Protein AF-A0A350LYF2-F1 (afdb_monomer_lite)

pLDDT: mean 75.59, std 18.59, range [35.53, 97.44]

Structure (mmCIF, N/CA/C/O backbone):
data_AF-A0A350LYF2-F1
#
_entry.id   AF-A0A350LYF2-F1
#
loop_
_atom_site.group_PDB
_atom_site.id
_atom_site.type_symbol
_atom_site.label_atom_id
_atom_site.label_alt_id
_atom_site.label_comp_id
_atom_site.label_asym_id
_atom_site.label_entity_id
_atom_site.label_seq_id
_atom_site.pdbx_PDB_ins_code
_atom_site.Cartn_x
_atom_site.Cartn_y
_atom_site.Cartn_z
_atom_site.occupancy
_atom_site.B_iso_or_equiv
_atom_site.auth_seq_id
_atom_site.auth_comp_id
_atom_site.auth_asym_id
_atom_site.auth_atom_id
_atom_site.pdbx_PDB_model_num
ATOM 1 N N . MET A 1 1 ? 4.097 -18.469 8.243 1.00 61.47 1 MET A N 1
ATOM 2 C CA . MET A 1 1 ? 3.036 -17.447 8.371 1.00 61.47 1 MET A CA 1
ATOM 3 C C . MET A 1 1 ? 2.354 -17.315 7.027 1.00 61.47 1 MET A C 1
ATOM 5 O O . MET A 1 1 ? 3.058 -17.264 6.024 1.00 61.47 1 MET A O 1
ATOM 9 N N . GLU A 1 2 ? 1.024 -17.304 6.995 1.00 77.75 2 GLU A N 1
ATOM 10 C CA . GLU A 1 2 ? 0.280 -17.067 5.756 1.00 77.75 2 GLU A CA 1
ATOM 11 C C . GLU A 1 2 ? 0.561 -15.650 5.243 1.00 77.75 2 GLU A C 1
ATOM 13 O O . GLU A 1 2 ? 0.406 -14.664 5.968 1.00 77.75 2 GLU A O 1
ATOM 18 N N . ARG A 1 3 ? 1.016 -15.536 3.991 1.00 86.75 3 ARG A N 1
ATOM 19 C CA . ARG A 1 3 ? 1.230 -14.240 3.342 1.00 86.75 3 ARG A CA 1
ATOM 20 C C . ARG A 1 3 ? -0.108 -13.786 2.772 1.00 86.75 3 ARG A C 1
ATOM 22 O O . ARG A 1 3 ? -0.492 -14.240 1.704 1.00 86.75 3 ARG A O 1
ATOM 29 N N . ILE A 1 4 ? -0.821 -12.912 3.477 1.00 90.50 4 ILE A N 1
ATOM 30 C CA . ILE A 1 4 ? -2.137 -12.410 3.054 1.00 90.50 4 ILE A CA 1
ATOM 31 C C . ILE A 1 4 ? -2.101 -10.887 2.928 1.00 90.50 4 ILE A C 1
ATOM 33 O O . ILE A 1 4 ? -1.534 -10.188 3.769 1.00 90.50 4 ILE A O 1
ATOM 37 N N . CYS A 1 5 ? -2.707 -10.356 1.866 1.00 89.50 5 CYS A N 1
ATOM 38 C CA . CYS A 1 5 ? -2.886 -8.920 1.708 1.00 89.50 5 CYS A CA 1
ATOM 39 C C . CYS A 1 5 ? -3.872 -8.390 2.749 1.00 89.50 5 CYS A C 1
ATOM 41 O O . CYS A 1 5 ? -5.035 -8.784 2.768 1.00 89.50 5 CYS A O 1
ATOM 43 N N . HIS A 1 6 ? -3.444 -7.414 3.541 1.00 88.81 6 HIS A N 1
ATOM 44 C CA . HIS A 1 6 ? -4.274 -6.811 4.581 1.00 88.81 6 HIS A CA 1
ATOM 45 C C . HIS A 1 6 ? -5.499 -6.050 4.058 1.00 88.81 6 HIS A C 1
ATOM 47 O O . HIS A 1 6 ? -6.476 -5.917 4.783 1.00 88.81 6 HIS A O 1
ATOM 53 N N . ILE A 1 7 ? -5.457 -5.553 2.817 1.00 84.50 7 ILE A N 1
ATOM 54 C CA . ILE A 1 7 ? -6.568 -4.780 2.239 1.00 84.50 7 ILE A CA 1
ATOM 55 C C . ILE A 1 7 ? -7.593 -5.688 1.559 1.00 84.50 7 ILE A C 1
ATOM 57 O O . ILE A 1 7 ? -8.786 -5.519 1.770 1.00 84.50 7 ILE A O 1
ATOM 61 N N . CYS A 1 8 ? -7.152 -6.635 0.726 1.00 91.06 8 CYS A N 1
ATOM 62 C CA . CYS A 1 8 ? -8.061 -7.432 -0.106 1.00 91.06 8 CYS A CA 1
ATOM 63 C C . CYS A 1 8 ? -8.136 -8.917 0.266 1.00 91.06 8 CYS A C 1
ATOM 65 O O . CYS A 1 8 ? -8.790 -9.674 -0.442 1.00 91.06 8 CYS A O 1
ATOM 67 N N . GLY A 1 9 ? -7.431 -9.363 1.311 1.00 89.81 9 GLY A N 1
ATOM 68 C CA . GLY A 1 9 ? -7.435 -10.763 1.750 1.00 89.81 9 GLY A CA 1
ATOM 69 C C . GLY A 1 9 ? -6.769 -11.746 0.780 1.00 89.81 9 GLY A C 1
ATOM 70 O O . GLY A 1 9 ? -6.815 -12.952 0.994 1.00 89.81 9 GLY A O 1
ATOM 71 N N . ARG A 1 10 ? -6.141 -11.260 -0.297 1.00 87.88 10 ARG A N 1
ATOM 72 C CA . ARG A 1 10 ? -5.510 -12.111 -1.312 1.00 87.88 10 ARG A CA 1
ATOM 73 C C . ARG A 1 10 ? -4.334 -12.899 -0.735 1.00 87.88 10 ARG A C 1
ATOM 75 O O . ARG A 1 10 ? -3.506 -12.324 -0.031 1.00 87.88 10 ARG A O 1
ATOM 82 N N . ASN A 1 11 ? -4.228 -14.172 -1.110 1.00 90.12 11 ASN A N 1
ATOM 83 C CA . ASN A 1 11 ? -3.063 -15.005 -0.833 1.00 90.12 11 ASN A CA 1
ATOM 84 C C . ASN A 1 11 ? -1.859 -14.538 -1.672 1.00 90.12 11 ASN A C 1
ATOM 86 O O . ASN A 1 11 ? -1.946 -14.421 -2.892 1.00 90.12 11 ASN A O 1
ATOM 90 N N . LEU A 1 12 ? -0.746 -14.252 -1.003 1.00 88.69 12 LEU A N 1
ATOM 91 C CA . LEU A 1 12 ? 0.480 -13.698 -1.571 1.00 88.69 12 LEU A CA 1
ATOM 92 C C . LEU A 1 12 ? 1.645 -14.688 -1.543 1.00 88.69 12 LEU A C 1
ATOM 94 O O . LEU A 1 12 ? 2.790 -14.257 -1.656 1.00 88.69 12 LEU A O 1
ATOM 98 N N . GLN A 1 13 ? 1.398 -15.990 -1.375 1.00 88.12 13 GLN A N 1
ATOM 99 C CA . GLN A 1 13 ? 2.458 -16.991 -1.228 1.00 88.12 13 GLN A CA 1
ATOM 100 C C . GLN A 1 13 ? 3.470 -16.945 -2.382 1.00 88.12 13 GLN A C 1
ATOM 102 O O . GLN A 1 13 ? 4.677 -16.937 -2.121 1.00 88.12 13 GLN A O 1
ATOM 107 N N . ASP A 1 14 ? 2.979 -16.773 -3.611 1.00 84.69 14 ASP A N 1
ATOM 108 C CA . ASP A 1 14 ? 3.778 -16.665 -4.840 1.00 84.69 14 ASP A CA 1
ATOM 109 C C . ASP A 1 14 ? 3.607 -15.313 -5.548 1.00 84.69 14 ASP A C 1
ATOM 111 O O . ASP A 1 14 ? 3.982 -15.157 -6.709 1.00 84.69 14 ASP A O 1
ATOM 115 N N . GLU A 1 15 ? 3.053 -14.314 -4.852 1.00 84.19 15 GLU A N 1
ATOM 116 C CA . GLU A 1 15 ? 2.925 -12.943 -5.350 1.00 84.19 15 GLU A CA 1
ATOM 117 C C . GLU A 1 15 ? 3.975 -12.012 -4.728 1.00 84.19 15 GLU A C 1
ATOM 119 O O . GLU A 1 15 ? 4.454 -12.238 -3.602 1.00 84.19 15 GLU A O 1
ATOM 124 N N . PRO A 1 16 ? 4.313 -10.912 -5.423 1.00 84.06 16 PRO A N 1
ATOM 125 C CA . PRO A 1 16 ? 5.002 -9.812 -4.785 1.00 84.06 16 PRO A CA 1
ATOM 126 C C . PRO A 1 16 ? 4.137 -9.184 -3.698 1.00 84.06 16 PRO A C 1
ATOM 128 O O . PRO A 1 16 ? 2.985 -8.796 -3.917 1.00 84.06 16 PRO A O 1
ATOM 131 N N . CYS A 1 17 ? 4.734 -9.044 -2.518 1.00 82.19 17 CYS A N 1
ATOM 132 C CA . CYS A 1 17 ? 4.149 -8.313 -1.408 1.00 82.19 17 CYS A CA 1
ATOM 133 C C . CYS A 1 17 ? 5.005 -7.097 -1.078 1.00 82.19 17 CYS A C 1
ATOM 135 O O . CYS A 1 17 ? 6.227 -7.145 -1.154 1.00 82.19 17 CYS A O 1
ATOM 137 N N . ILE A 1 18 ? 4.361 -6.027 -0.646 1.00 77.38 18 ILE A N 1
ATOM 138 C CA . ILE A 1 18 ? 5.019 -4.817 -0.172 1.00 77.38 18 ILE A CA 1
ATOM 139 C C . ILE A 1 18 ? 4.640 -4.665 1.296 1.00 77.38 18 ILE A C 1
ATOM 141 O O . ILE A 1 18 ? 3.451 -4.675 1.630 1.00 77.38 18 ILE A O 1
ATOM 145 N N . ARG A 1 19 ? 5.623 -4.547 2.195 1.00 67.19 19 ARG A N 1
ATOM 146 C CA . ARG A 1 19 ? 5.327 -4.323 3.616 1.00 67.19 19 ARG A CA 1
ATOM 147 C C . ARG A 1 19 ? 4.805 -2.899 3.803 1.00 67.19 19 ARG A C 1
ATOM 149 O O . ARG A 1 19 ? 5.500 -1.917 3.561 1.00 67.19 19 ARG A O 1
ATOM 156 N N . GLY A 1 20 ? 3.546 -2.792 4.215 1.00 61.22 20 GLY A N 1
ATOM 157 C CA . GLY A 1 20 ? 2.958 -1.543 4.676 1.00 61.22 20 GLY A CA 1
ATOM 158 C C . GLY A 1 20 ? 3.293 -1.264 6.148 1.00 61.22 20 GLY A C 1
ATOM 159 O O . GLY A 1 20 ? 3.896 -2.099 6.817 1.00 61.22 20 GLY A O 1
ATOM 160 N N . PRO A 1 21 ? 2.850 -0.115 6.691 1.00 55.22 21 PRO A N 1
ATOM 161 C CA . PRO A 1 21 ? 3.106 0.262 8.086 1.00 55.22 21 PRO A CA 1
ATOM 162 C C . PRO A 1 21 ? 2.498 -0.698 9.118 1.00 55.22 21 PRO A C 1
ATOM 164 O O . PRO A 1 21 ? 2.995 -0.789 10.232 1.00 55.22 21 PRO A O 1
ATOM 167 N N . LYS A 1 22 ? 1.404 -1.383 8.756 1.00 60.47 22 LYS A N 1
ATOM 168 C CA . LYS A 1 22 ? 0.669 -2.291 9.649 1.00 60.47 22 LYS A CA 1
ATOM 169 C C . LYS A 1 22 ? 0.829 -3.768 9.281 1.00 60.47 22 LYS A C 1
ATOM 171 O O . LYS A 1 22 ? 0.825 -4.601 10.176 1.00 60.47 22 LYS A O 1
ATOM 176 N N . ASN A 1 23 ? 0.923 -4.103 7.988 1.00 79.06 23 ASN A N 1
ATOM 177 C CA . ASN A 1 23 ? 0.970 -5.489 7.504 1.00 79.06 23 ASN A CA 1
ATOM 178 C C . ASN A 1 23 ? 1.351 -5.560 5.999 1.00 79.06 23 ASN A C 1
ATOM 180 O O . ASN A 1 23 ? 1.589 -4.525 5.369 1.00 79.06 23 ASN A O 1
ATOM 184 N N . LEU A 1 24 ? 1.405 -6.762 5.415 1.00 83.81 24 LEU A N 1
ATOM 185 C CA . LEU A 1 24 ? 1.674 -7.012 3.994 1.00 83.81 24 LEU A CA 1
ATOM 186 C C . LEU A 1 24 ? 0.538 -6.522 3.086 1.00 83.81 24 LEU A C 1
ATOM 188 O O . LEU A 1 24 ? -0.647 -6.690 3.376 1.00 83.81 24 LEU A O 1
ATOM 192 N N . LEU A 1 25 ? 0.911 -5.953 1.942 1.00 83.62 25 LEU A N 1
ATOM 193 C CA . LEU A 1 25 ? 0.004 -5.515 0.886 1.00 83.62 25 LEU A CA 1
ATOM 194 C C . LEU A 1 25 ? 0.390 -6.175 -0.436 1.00 83.62 25 LEU A C 1
ATOM 196 O O . LEU A 1 25 ? 1.574 -6.297 -0.746 1.00 83.62 25 LEU A O 1
ATOM 200 N N . CYS A 1 26 ? -0.595 -6.558 -1.246 1.00 88.50 26 CYS A N 1
ATOM 201 C CA . CYS A 1 26 ? -0.331 -6.917 -2.636 1.00 88.50 26 CYS A CA 1
ATOM 202 C C . CYS A 1 26 ? 0.031 -5.667 -3.447 1.00 88.50 26 CYS A C 1
ATOM 204 O O . CYS A 1 26 ? -0.364 -4.546 -3.103 1.00 88.50 26 CYS A O 1
ATOM 206 N N . PHE A 1 27 ? 0.753 -5.864 -4.549 1.00 86.06 27 PHE A N 1
ATOM 207 C CA . PHE A 1 27 ? 1.187 -4.767 -5.411 1.00 86.06 27 PHE A CA 1
ATOM 208 C C . PHE A 1 27 ? 0.031 -3.861 -5.895 1.00 86.06 27 PHE A C 1
ATOM 210 O O . PHE A 1 27 ? 0.162 -2.646 -5.757 1.00 86.06 27 PHE A O 1
ATOM 217 N N . PRO A 1 28 ? -1.131 -4.376 -6.360 1.00 86.81 28 PRO A N 1
ATOM 218 C CA . PRO A 1 28 ? -2.252 -3.515 -6.755 1.00 86.81 28 PRO A CA 1
ATOM 219 C C . PRO A 1 28 ? -2.840 -2.680 -5.611 1.00 86.81 28 PRO A C 1
ATOM 221 O O . PRO A 1 28 ? -3.081 -1.488 -5.786 1.00 86.81 28 PRO A O 1
ATOM 224 N N . CYS A 1 29 ? -3.041 -3.271 -4.426 1.00 84.75 29 CYS A N 1
ATOM 225 C CA . CYS A 1 29 ? -3.553 -2.537 -3.263 1.00 84.75 29 CYS A CA 1
ATOM 226 C C . CYS A 1 29 ? -2.587 -1.439 -2.833 1.00 84.75 29 CYS A C 1
ATOM 228 O O . CYS A 1 29 ? -3.015 -0.335 -2.499 1.00 84.75 29 CYS A O 1
ATOM 230 N N . ARG A 1 30 ? -1.282 -1.724 -2.873 1.00 81.88 30 ARG A N 1
ATOM 231 C CA . ARG A 1 30 ? -0.270 -0.712 -2.598 1.00 81.88 30 ARG A CA 1
ATOM 232 C C . ARG A 1 30 ? -0.284 0.402 -3.643 1.00 81.88 30 ARG A C 1
ATOM 234 O O . ARG A 1 30 ? -0.295 1.567 -3.266 1.00 81.88 30 ARG A O 1
ATOM 241 N N . TYR A 1 31 ? -0.321 0.046 -4.925 1.00 77.81 31 TYR A N 1
ATOM 242 C CA . TYR A 1 31 ? -0.360 1.007 -6.024 1.00 77.81 31 TYR A CA 1
ATOM 243 C C . TYR A 1 31 ? -1.572 1.938 -5.928 1.00 77.81 31 TYR A C 1
ATOM 245 O O . TYR A 1 31 ? -1.423 3.145 -6.080 1.00 77.81 31 TYR A O 1
ATOM 253 N N . ASN A 1 32 ? -2.759 1.406 -5.630 1.00 76.00 32 ASN A N 1
ATOM 254 C CA . ASN A 1 32 ? -3.965 2.220 -5.474 1.00 76.00 32 ASN A CA 1
ATOM 255 C C . ASN A 1 32 ? -3.880 3.144 -4.255 1.00 76.00 32 ASN A C 1
ATOM 257 O O . ASN A 1 32 ? -4.194 4.322 -4.378 1.00 76.00 32 ASN A O 1
ATOM 261 N N . LEU A 1 33 ? -3.372 2.649 -3.122 1.00 72.75 33 LEU A N 1
ATOM 262 C CA . LEU A 1 33 ? -3.139 3.468 -1.931 1.00 72.75 33 LEU A CA 1
ATOM 263 C C . LEU A 1 33 ? -2.166 4.623 -2.218 1.00 72.75 33 LEU A C 1
ATOM 265 O O . LEU A 1 33 ? -2.408 5.758 -1.811 1.00 72.75 33 LEU A O 1
ATOM 269 N N . ASP A 1 34 ? -1.078 4.349 -2.939 1.00 68.94 34 ASP A N 1
ATOM 270 C CA . ASP A 1 34 ? -0.119 5.377 -3.345 1.00 68.94 34 ASP A CA 1
ATOM 271 C C . ASP A 1 34 ? -0.720 6.335 -4.379 1.00 68.94 34 ASP A C 1
ATOM 273 O O . ASP A 1 34 ? -0.463 7.531 -4.311 1.00 68.94 34 ASP A O 1
ATOM 277 N N . LYS A 1 35 ? -1.564 5.850 -5.298 1.00 64.06 35 LYS A N 1
ATOM 278 C CA . LYS A 1 35 ? -2.256 6.674 -6.298 1.00 64.06 35 LYS A CA 1
ATOM 279 C C . LYS A 1 35 ? -3.266 7.628 -5.654 1.00 64.06 35 LYS A C 1
ATOM 281 O O . LYS A 1 35 ? -3.282 8.809 -5.993 1.00 64.06 35 LYS A O 1
ATOM 286 N N . GLU A 1 36 ? -4.068 7.151 -4.710 1.00 59.41 36 GLU A N 1
ATOM 287 C CA . GLU A 1 36 ? -5.003 7.982 -3.939 1.00 59.41 36 GLU A CA 1
ATOM 288 C C . GLU A 1 36 ? -4.259 9.044 -3.124 1.00 59.41 36 GLU A C 1
ATOM 290 O O . GLU A 1 36 ? -4.668 10.202 -3.088 1.00 59.41 36 GLU A O 1
ATOM 295 N N . ARG A 1 37 ? -3.104 8.686 -2.551 1.00 51.66 37 ARG A N 1
ATOM 296 C CA . ARG A 1 37 ? -2.219 9.636 -1.858 1.00 51.66 37 ARG A CA 1
ATOM 297 C C . ARG A 1 37 ? -1.487 10.579 -2.812 1.00 51.66 37 ARG A C 1
ATOM 299 O O . ARG A 1 37 ? -1.228 11.718 -2.448 1.00 51.66 37 ARG A O 1
ATOM 306 N N . SER A 1 38 ? -1.181 10.152 -4.036 1.00 44.78 38 SER A N 1
ATOM 307 C CA . SER A 1 38 ? -0.519 10.985 -5.049 1.00 44.78 38 SER A CA 1
ATOM 308 C C . SER A 1 38 ? -1.414 12.112 -5.570 1.00 44.78 38 SER A C 1
ATOM 310 O O . SER A 1 38 ? -0.920 13.152 -5.985 1.00 44.78 38 SER A O 1
ATOM 312 N N . TYR A 1 39 ? -2.738 11.980 -5.464 1.00 37.56 39 TYR A N 1
ATOM 313 C CA . TYR A 1 39 ? -3.649 13.106 -5.701 1.00 37.56 39 TYR A CA 1
ATOM 314 C C . TYR A 1 39 ? -3.581 14.191 -4.607 1.00 37.56 39 TYR A C 1
ATOM 316 O O . TYR A 1 39 ? -4.227 15.225 -4.738 1.00 37.56 39 TYR A O 1
ATOM 324 N N . GLN A 1 40 ? -2.768 13.993 -3.561 1.00 40.53 40 GLN A N 1
ATOM 325 C CA . GLN A 1 40 ? -2.421 14.996 -2.551 1.00 40.53 40 GLN A CA 1
ATOM 326 C C . GLN A 1 40 ? -0.997 15.552 -2.733 1.00 40.53 40 GLN A C 1
ATOM 328 O O . GLN A 1 40 ? -0.407 16.035 -1.766 1.00 40.53 40 GLN A O 1
ATOM 333 N N . PHE A 1 41 ? -0.414 15.495 -3.940 1.00 44.31 41 PHE A N 1
ATOM 334 C CA . PHE A 1 41 ? 0.837 16.206 -4.242 1.00 44.31 41 PHE A CA 1
ATOM 335 C C . PHE A 1 41 ? 0.588 17.716 -4.325 1.00 44.31 41 PHE A C 1
ATOM 337 O O . PHE A 1 41 ? 0.554 18.324 -5.389 1.00 44.31 41 PHE A O 1
ATOM 344 N N . MET A 1 42 ? 0.397 18.304 -3.155 1.00 52.28 42 MET A N 1
ATOM 345 C CA . MET A 1 42 ? 0.531 19.723 -2.901 1.00 52.28 42 MET A CA 1
ATOM 346 C C . MET A 1 42 ? 2.026 20.021 -2.757 1.00 52.28 42 MET A C 1
ATOM 348 O O . MET A 1 42 ? 2.746 19.255 -2.108 1.00 52.28 42 MET A 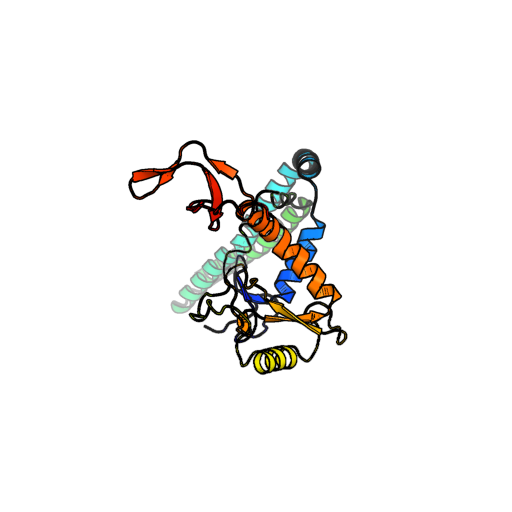O 1
ATOM 352 N N . ASP A 1 43 ? 2.535 21.070 -3.403 1.00 59.38 43 ASP A N 1
ATOM 353 C CA . ASP A 1 43 ? 3.936 21.444 -3.215 1.00 59.38 43 ASP A CA 1
ATOM 354 C C . ASP A 1 43 ? 4.189 21.922 -1.768 1.00 59.38 43 ASP A C 1
ATOM 356 O O . ASP A 1 43 ? 3.257 22.207 -1.015 1.00 59.38 43 ASP A O 1
ATOM 360 N N . CYS A 1 44 ? 5.457 21.958 -1.338 1.00 62.19 44 CYS A N 1
ATOM 361 C CA . CYS A 1 44 ? 5.788 22.298 0.050 1.00 62.19 44 CYS A CA 1
ATOM 362 C C . CYS A 1 44 ? 5.336 23.711 0.452 1.00 62.19 44 CYS A C 1
ATOM 364 O O . CYS A 1 44 ? 5.048 23.926 1.626 1.00 62.19 44 CYS A O 1
ATOM 366 N N . GLN A 1 45 ? 5.293 24.654 -0.492 1.00 71.62 45 GLN A N 1
ATOM 367 C CA . GLN A 1 45 ? 4.884 26.030 -0.230 1.00 71.62 45 GLN A CA 1
ATOM 368 C C . GLN A 1 45 ? 3.361 26.101 -0.062 1.00 71.62 45 GLN A C 1
ATOM 370 O O . GLN A 1 45 ? 2.891 26.587 0.964 1.00 71.62 45 GLN A O 1
ATOM 375 N N . ASP A 1 46 ? 2.606 25.508 -0.990 1.00 71.06 46 ASP A N 1
ATOM 376 C CA . ASP A 1 46 ? 1.142 25.406 -0.912 1.00 71.06 46 ASP A CA 1
ATOM 377 C C . ASP A 1 46 ? 0.704 24.638 0.353 1.00 71.06 46 ASP A C 1
ATOM 379 O O . ASP A 1 46 ? -0.241 25.032 1.034 1.00 71.06 46 ASP A O 1
ATOM 383 N N . TYR A 1 47 ? 1.445 23.598 0.765 1.00 74.12 47 TYR A N 1
ATOM 384 C CA . TYR A 1 47 ? 1.176 22.906 2.030 1.00 74.12 47 TYR A CA 1
ATOM 385 C C . TYR A 1 47 ? 1.344 23.818 3.246 1.00 74.12 47 TYR A C 1
ATOM 387 O O . TYR A 1 47 ? 0.461 23.835 4.100 1.00 74.12 47 TYR A O 1
ATOM 395 N N . GLU A 1 48 ? 2.454 24.552 3.360 1.00 79.81 48 GLU A N 1
ATOM 396 C CA . GLU A 1 48 ? 2.683 25.422 4.521 1.00 79.81 48 GLU A CA 1
ATOM 397 C C . GLU A 1 48 ? 1.667 26.568 4.579 1.00 79.81 48 GLU A C 1
ATOM 399 O O . GLU A 1 48 ? 1.185 26.909 5.663 1.00 79.81 48 GLU A O 1
ATOM 404 N N . ASP A 1 49 ? 1.279 27.122 3.431 1.00 83.69 49 ASP A N 1
ATOM 405 C CA . ASP A 1 49 ? 0.297 28.204 3.364 1.00 83.69 49 ASP A CA 1
ATOM 406 C C . ASP A 1 49 ? -1.105 27.710 3.748 1.00 83.69 49 ASP A C 1
ATOM 408 O O . ASP A 1 49 ? -1.741 28.273 4.649 1.00 83.69 49 ASP A O 1
ATOM 412 N N . ARG A 1 50 ? -1.552 26.577 3.194 1.00 80.19 50 ARG A N 1
ATOM 413 C CA . ARG A 1 50 ? -2.835 25.971 3.586 1.00 80.19 50 ARG A CA 1
ATOM 414 C C . ARG A 1 50 ? -2.828 25.419 5.003 1.00 80.19 50 ARG A C 1
ATOM 416 O O . ARG A 1 50 ? -3.861 25.442 5.668 1.00 80.19 50 ARG A O 1
ATOM 423 N N . LYS A 1 51 ? -1.690 24.934 5.504 1.00 85.44 51 LYS A N 1
ATOM 424 C CA . LYS A 1 51 ? -1.540 24.498 6.900 1.00 85.44 51 LYS A CA 1
ATOM 425 C C . LYS A 1 51 ? -1.716 25.671 7.847 1.00 85.44 51 LYS A C 1
ATOM 427 O O . LYS A 1 51 ? -2.453 25.529 8.817 1.00 85.44 51 LYS A O 1
ATOM 432 N N . LYS A 1 52 ? -1.110 26.830 7.570 1.00 89.62 52 LYS A N 1
ATOM 433 C CA . LYS A 1 52 ? -1.329 28.050 8.368 1.00 89.62 52 LYS A CA 1
ATOM 434 C C . LYS A 1 52 ? -2.798 28.457 8.368 1.00 89.62 52 LYS A C 1
ATOM 436 O O . LYS A 1 52 ? -3.343 28.777 9.424 1.00 89.62 52 LYS A O 1
ATOM 441 N N . GLU A 1 53 ? -3.449 28.417 7.208 1.00 90.19 53 GLU A N 1
ATOM 442 C CA . GLU A 1 53 ? -4.873 28.735 7.096 1.00 90.19 53 GLU A CA 1
ATOM 443 C C . GLU A 1 53 ? -5.744 27.742 7.880 1.00 90.19 53 GLU A C 1
ATOM 445 O O . GLU A 1 53 ? -6.604 28.145 8.668 1.00 90.19 53 GLU A O 1
ATOM 450 N N . TRP A 1 54 ? -5.475 26.443 7.735 1.00 90.31 54 TRP A N 1
ATOM 451 C CA . TRP A 1 54 ? -6.155 25.390 8.482 1.00 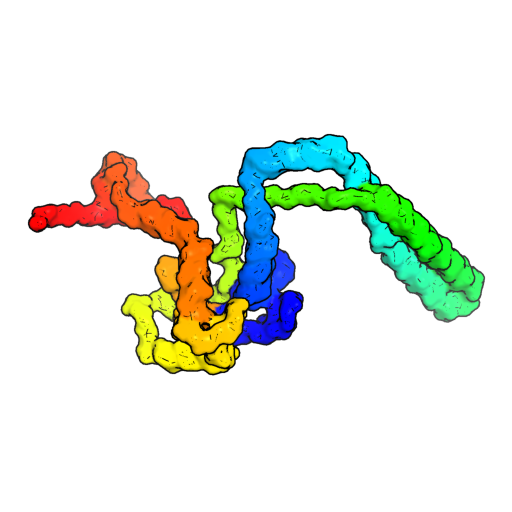90.31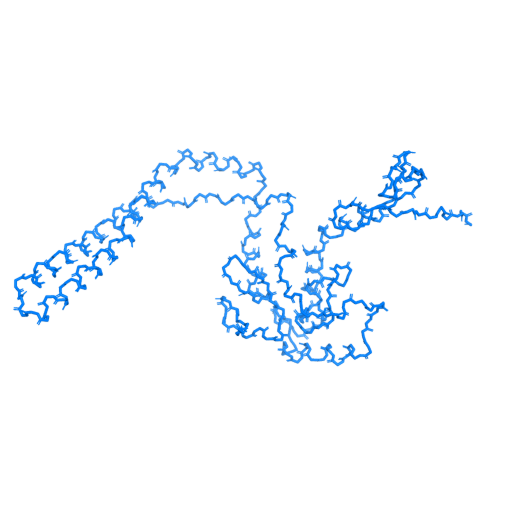 54 TRP A CA 1
ATOM 452 C C . TRP A 1 54 ? -5.935 25.549 9.988 1.00 90.31 54 TRP A C 1
ATOM 454 O O . TRP A 1 54 ? -6.890 25.471 10.760 1.00 90.31 54 TRP A O 1
ATOM 464 N N . GLU A 1 55 ? -4.706 25.836 10.426 1.00 91.75 55 GLU A N 1
ATOM 465 C CA . GLU A 1 55 ? -4.388 26.053 11.837 1.00 91.75 55 GLU A CA 1
ATOM 466 C C . GLU A 1 55 ? -5.142 27.256 12.406 1.00 91.75 55 GLU A C 1
ATOM 468 O O . GLU A 1 55 ? -5.697 27.175 13.503 1.00 91.75 55 GLU A O 1
ATOM 473 N N . LYS A 1 56 ? -5.228 28.351 11.648 1.00 92.69 56 LYS A N 1
ATOM 474 C CA . LYS A 1 56 ? -5.997 29.537 12.038 1.00 92.69 56 LYS A CA 1
ATOM 475 C C . LYS A 1 56 ? -7.490 29.231 12.172 1.00 92.69 56 LYS A C 1
ATOM 477 O O . LYS A 1 56 ? -8.144 29.761 13.065 1.00 92.69 56 LYS A O 1
ATOM 482 N N . ARG A 1 57 ? -8.037 28.397 11.284 1.00 90.94 57 ARG A N 1
ATOM 483 C CA . ARG A 1 57 ? -9.486 28.182 11.163 1.00 90.94 57 ARG A CA 1
ATOM 484 C C . ARG A 1 57 ? -10.021 27.022 12.003 1.00 90.94 57 ARG A C 1
ATOM 486 O O . ARG A 1 57 ? -11.144 27.100 12.496 1.00 90.94 57 ARG A O 1
ATOM 493 N N . TYR A 1 58 ? -9.249 25.950 12.160 1.00 90.81 58 TYR A N 1
ATOM 494 C CA . TYR A 1 58 ? -9.759 24.665 12.645 1.00 90.81 58 TYR A CA 1
ATOM 495 C C . TYR A 1 58 ? -8.984 24.061 13.819 1.00 90.81 58 TYR A C 1
ATOM 497 O O . TYR A 1 58 ? -9.526 23.163 14.457 1.00 90.81 58 TYR A O 1
ATOM 505 N N . LYS A 1 59 ? -7.782 24.544 14.170 1.00 91.00 59 LYS A N 1
ATOM 506 C CA . LYS A 1 59 ? -6.911 23.922 15.194 1.00 91.00 59 LYS A CA 1
ATOM 507 C C . LYS A 1 59 ? -7.595 23.698 16.540 1.00 91.00 59 LYS A C 1
ATOM 509 O O . LYS A 1 59 ? -7.556 22.593 17.074 1.00 91.00 59 LYS A O 1
ATOM 514 N N . GLU A 1 60 ? -8.237 24.725 17.088 1.00 94.00 60 GLU A N 1
ATOM 515 C CA . GLU A 1 60 ? -8.890 24.628 18.401 1.00 94.00 60 GLU A CA 1
ATOM 516 C C . GLU A 1 60 ? -10.160 23.770 18.359 1.00 94.00 60 GLU A C 1
ATOM 518 O O . GLU A 1 60 ? -10.438 23.004 19.282 1.00 94.00 60 GLU A O 1
ATOM 523 N N . THR A 1 61 ? -10.909 23.843 17.260 1.00 90.44 61 THR A N 1
ATOM 524 C CA . THR A 1 61 ? -12.105 23.023 17.028 1.00 90.44 61 THR A CA 1
ATOM 525 C C . THR A 1 61 ? -11.738 21.545 16.880 1.00 90.44 61 THR A C 1
ATOM 527 O O . THR A 1 61 ? -12.343 20.695 17.529 1.00 90.44 61 THR A O 1
ATOM 530 N N . TRP A 1 62 ? -10.667 21.250 16.140 1.00 90.12 62 TRP A N 1
ATOM 531 C CA . TRP A 1 62 ? -10.117 19.909 15.961 1.00 90.12 62 TRP A CA 1
ATOM 532 C C . TRP A 1 62 ? -9.608 19.315 17.278 1.00 90.12 62 TRP A C 1
ATOM 534 O O . TRP A 1 62 ? -9.918 18.171 17.598 1.00 90.12 62 TRP A O 1
ATOM 544 N N . LYS A 1 63 ? -8.894 20.097 18.103 1.00 91.44 63 LYS A N 1
ATOM 545 C CA . LYS A 1 63 ? -8.479 19.660 19.450 1.00 91.44 63 LYS A CA 1
ATOM 546 C C . LYS A 1 63 ? -9.678 19.270 20.316 1.00 91.44 63 LYS A C 1
ATOM 548 O O . LYS A 1 63 ? -9.647 18.227 20.965 1.00 91.44 63 LYS A O 1
ATOM 553 N N . LYS A 1 64 ? -10.739 20.086 20.314 1.00 93.06 64 LYS A N 1
ATOM 554 C CA . LYS A 1 64 ? -11.981 19.806 21.057 1.00 93.06 64 LYS A CA 1
ATOM 555 C C . LYS A 1 64 ? -12.678 18.549 20.542 1.00 93.06 64 LYS A C 1
ATOM 557 O O . LYS A 1 64 ? -13.119 17.739 21.355 1.00 93.06 64 LYS A O 1
ATOM 562 N N . TYR A 1 65 ? -12.733 18.373 19.222 1.00 90.94 65 TYR A N 1
ATOM 563 C CA . TYR A 1 65 ? -13.241 17.161 18.583 1.00 90.94 65 TYR A CA 1
ATOM 564 C C . TYR A 1 65 ? -12.458 15.928 19.045 1.00 90.94 65 TYR A C 1
ATOM 566 O O . TYR A 1 65 ? -13.042 15.051 19.673 1.00 90.94 65 TYR A O 1
ATOM 574 N N . CYS A 1 66 ? -11.134 15.903 18.853 1.00 85.75 66 CYS A N 1
ATOM 575 C CA . CYS A 1 66 ? -10.268 14.790 19.254 1.00 85.75 66 CYS A CA 1
ATOM 576 C C . CYS A 1 66 ? -10.365 14.457 20.746 1.00 85.75 66 CYS A C 1
ATOM 578 O O . CYS A 1 66 ? -10.403 13.285 21.109 1.00 85.75 66 CYS A O 1
ATOM 580 N N . PHE A 1 67 ? -10.425 15.467 21.616 1.00 94.06 67 PHE A N 1
ATOM 581 C CA . PHE A 1 67 ? -10.563 15.260 23.056 1.00 94.06 67 PHE A CA 1
ATOM 582 C C . PHE A 1 67 ? -11.875 14.546 23.409 1.00 94.06 67 PHE A C 1
ATOM 584 O O . PHE A 1 67 ? -11.860 13.531 24.104 1.00 94.06 67 PHE A O 1
ATOM 591 N N . LEU A 1 68 ? -13.007 15.042 22.900 1.00 92.31 68 LEU A N 1
ATOM 592 C CA . LEU A 1 68 ? -14.318 14.437 23.152 1.00 92.31 68 LEU A CA 1
ATOM 593 C C . LEU A 1 68 ? -14.441 13.053 22.503 1.00 92.31 68 LEU A C 1
ATOM 595 O O . LEU A 1 68 ? -15.002 12.149 23.118 1.00 92.31 68 LEU A O 1
ATOM 599 N N . GLN A 1 69 ? -13.883 12.881 21.304 1.00 90.25 69 GLN A N 1
ATOM 600 C CA . GLN A 1 69 ? -13.811 11.600 20.602 1.00 90.25 69 GLN A CA 1
ATOM 601 C C . GLN A 1 69 ? -13.061 10.560 21.438 1.00 90.25 69 GLN A C 1
ATOM 603 O O . GLN A 1 69 ? -13.590 9.486 21.699 1.00 90.25 69 GLN A O 1
ATOM 608 N N . ASN A 1 70 ? -11.872 10.912 21.934 1.00 90.94 70 ASN A N 1
ATOM 609 C CA . ASN A 1 70 ? -11.051 10.029 22.756 1.00 90.94 70 ASN A CA 1
ATOM 610 C C . ASN A 1 70 ? -11.757 9.641 24.064 1.00 90.94 70 ASN A C 1
ATOM 612 O O . ASN A 1 70 ? -11.683 8.492 24.490 1.00 90.94 70 ASN A O 1
ATOM 616 N N . ILE A 1 71 ? -12.480 10.569 24.701 1.00 91.88 71 ILE A N 1
ATOM 617 C CA . ILE A 1 71 ? -13.312 10.228 25.864 1.00 91.88 71 ILE A CA 1
ATOM 618 C C . ILE A 1 71 ? -14.390 9.218 25.455 1.00 91.88 71 ILE A C 1
ATOM 620 O O . ILE A 1 71 ? -14.520 8.171 26.086 1.00 91.88 71 ILE A O 1
ATOM 624 N N . ALA A 1 72 ? -15.144 9.503 24.391 1.00 90.56 72 ALA A N 1
ATOM 625 C CA . ALA A 1 72 ? -16.240 8.649 23.940 1.00 90.56 72 ALA A CA 1
ATOM 626 C C . ALA A 1 72 ? -15.783 7.241 23.519 1.00 90.56 72 ALA A C 1
ATOM 628 O O . ALA A 1 72 ? -16.494 6.267 23.766 1.00 90.56 72 ALA A O 1
ATOM 629 N N . GLU A 1 73 ? -14.602 7.119 22.916 1.00 89.62 73 GLU A N 1
ATOM 630 C CA . GLU A 1 73 ? -14.010 5.847 22.484 1.00 89.62 73 GLU A CA 1
ATOM 631 C C . GLU A 1 73 ? -13.495 4.996 23.653 1.00 89.62 73 GLU A C 1
ATOM 633 O O . GLU A 1 73 ? -13.501 3.771 23.555 1.00 89.62 73 GLU A O 1
ATOM 638 N N . ASN A 1 74 ? -13.115 5.607 24.780 1.00 91.44 74 ASN A N 1
ATOM 639 C CA . ASN A 1 74 ? -12.656 4.874 25.965 1.00 91.44 74 ASN A CA 1
ATOM 640 C C . ASN A 1 74 ? -13.796 4.422 26.895 1.00 91.44 74 ASN A C 1
ATOM 642 O O . ASN A 1 74 ? -13.617 3.471 27.654 1.00 91.44 74 ASN A O 1
ATOM 646 N N . ILE A 1 75 ? -14.977 5.049 26.834 1.00 92.62 75 ILE A N 1
ATOM 647 C CA . ILE A 1 75 ? -16.134 4.686 27.679 1.00 92.62 75 ILE A CA 1
ATOM 648 C C . ILE A 1 75 ? -16.547 3.200 27.565 1.00 92.62 75 ILE A C 1
ATOM 650 O O . ILE A 1 75 ? -16.793 2.595 28.610 1.00 92.62 75 ILE A O 1
ATOM 654 N N . PRO A 1 76 ? -16.587 2.557 26.379 1.00 93.00 76 PRO A N 1
ATOM 655 C CA . PRO A 1 76 ? -16.894 1.129 26.259 1.00 93.00 76 PRO A CA 1
ATOM 656 C C . PRO A 1 76 ? -15.973 0.217 27.065 1.00 93.00 76 PRO A C 1
ATOM 658 O O . PRO A 1 76 ? -16.447 -0.778 27.604 1.00 93.00 76 PRO A O 1
ATOM 661 N N . ASN A 1 77 ? -14.689 0.561 27.199 1.00 91.88 77 ASN A N 1
ATOM 662 C CA . ASN A 1 77 ? -13.752 -0.221 28.008 1.00 91.88 77 ASN A CA 1
ATOM 663 C C . ASN A 1 77 ? -14.155 -0.178 29.491 1.00 91.88 77 ASN A C 1
ATOM 665 O O . ASN A 1 77 ? -14.197 -1.215 30.149 1.00 91.88 77 ASN A O 1
ATOM 669 N N . PHE A 1 78 ? -14.541 0.999 30.000 1.00 92.50 78 PHE A N 1
ATOM 670 C CA . PHE A 1 78 ? -15.064 1.142 31.364 1.00 92.50 78 PHE A CA 1
ATOM 671 C C . PHE A 1 78 ? -16.387 0.390 31.561 1.00 92.50 78 PHE A C 1
ATOM 673 O O . PHE A 1 78 ? -16.554 -0.292 32.571 1.00 92.50 78 PHE A O 1
ATOM 680 N N . ILE A 1 79 ? -17.304 0.465 30.589 1.00 93.19 79 ILE A N 1
ATOM 681 C CA . ILE A 1 79 ? -18.559 -0.307 30.607 1.00 93.19 79 ILE A CA 1
ATOM 682 C C . ILE A 1 79 ? -18.259 -1.812 30.646 1.00 93.19 79 ILE A C 1
ATOM 684 O O . ILE A 1 79 ? -18.852 -2.529 31.447 1.00 93.19 79 ILE A O 1
ATOM 688 N N . GLY A 1 80 ? -17.307 -2.286 29.838 1.00 91.31 80 GLY A N 1
ATOM 689 C CA . GLY A 1 80 ? -16.859 -3.679 29.833 1.00 91.31 80 GLY A CA 1
ATOM 690 C C . GLY A 1 80 ? -16.360 -4.139 31.204 1.00 91.31 80 GLY A C 1
ATOM 691 O O . GLY A 1 80 ? -16.789 -5.185 31.688 1.00 91.31 80 GLY A O 1
ATOM 692 N N . CYS A 1 81 ? -15.539 -3.330 31.881 1.00 94.19 81 CYS A N 1
ATOM 693 C CA . CYS A 1 81 ? -15.091 -3.616 33.248 1.00 94.19 81 CYS A CA 1
ATOM 694 C C . CYS A 1 81 ? -16.261 -3.711 34.242 1.00 94.19 81 CYS A C 1
ATOM 696 O O . CYS A 1 81 ? -16.291 -4.630 35.058 1.00 94.19 81 CYS A O 1
ATOM 698 N N . LEU A 1 82 ? -17.244 -2.807 34.163 1.00 93.00 82 LEU A N 1
ATOM 699 C CA . LEU A 1 82 ? -18.432 -2.840 35.029 1.00 93.00 82 LEU A CA 1
ATOM 700 C C . LEU A 1 82 ? -19.276 -4.098 34.803 1.00 93.00 82 LEU A C 1
ATOM 702 O O . LEU A 1 82 ? -19.737 -4.703 35.770 1.00 93.00 82 LEU A O 1
ATOM 706 N N . ILE A 1 83 ? -19.434 -4.528 33.549 1.00 92.44 83 ILE A N 1
ATOM 707 C CA . ILE A 1 83 ? -20.139 -5.771 33.213 1.00 92.44 83 ILE A CA 1
ATOM 708 C C . ILE A 1 83 ? -19.400 -6.974 33.807 1.00 92.44 83 ILE A C 1
ATOM 710 O O . ILE A 1 83 ? -20.033 -7.807 34.448 1.00 92.44 83 ILE A O 1
ATOM 714 N N . ILE A 1 84 ? -18.072 -7.049 33.668 1.00 94.12 84 ILE A N 1
ATOM 715 C CA . ILE A 1 84 ? -17.258 -8.136 34.242 1.00 94.12 84 ILE A CA 1
ATOM 716 C C . ILE A 1 84 ? -17.397 -8.180 35.771 1.00 94.12 84 ILE A C 1
ATOM 718 O O . ILE A 1 84 ? -17.596 -9.253 36.338 1.00 94.12 84 ILE A O 1
ATOM 722 N N . ILE A 1 85 ? -17.355 -7.023 36.440 1.00 91.94 85 ILE A N 1
ATOM 723 C CA . ILE A 1 85 ? -17.570 -6.924 37.891 1.00 91.94 85 ILE A CA 1
ATOM 724 C C . ILE A 1 85 ? -18.980 -7.410 38.263 1.00 91.94 85 ILE A C 1
ATOM 726 O O . ILE A 1 85 ? -19.138 -8.187 39.203 1.00 91.94 85 ILE A O 1
ATOM 730 N N . GLY A 1 86 ? -20.008 -7.014 37.507 1.00 90.06 86 GLY A N 1
ATOM 731 C CA . GLY A 1 86 ? -21.375 -7.504 37.697 1.00 90.06 86 GLY A CA 1
ATOM 732 C C . GLY A 1 86 ? -21.488 -9.025 37.532 1.00 90.06 86 GLY A C 1
ATOM 733 O O . GLY A 1 86 ? -22.118 -9.686 38.359 1.00 90.06 86 GLY A O 1
ATOM 734 N N . LEU A 1 87 ? -20.824 -9.593 36.519 1.00 90.56 87 LEU A N 1
ATOM 735 C CA . LEU A 1 87 ? -20.772 -11.040 36.283 1.00 90.56 87 LEU A CA 1
ATOM 736 C C . LEU A 1 87 ? -20.059 -11.790 37.416 1.00 90.56 87 LEU A C 1
ATOM 738 O O . LEU A 1 87 ? -20.483 -12.879 37.789 1.00 90.56 87 LEU A O 1
ATOM 742 N N . PHE A 1 88 ? -19.021 -11.206 38.015 1.00 92.00 88 PHE A N 1
ATOM 743 C CA . PHE A 1 88 ? -18.356 -11.783 39.184 1.00 92.00 88 PHE A CA 1
ATOM 744 C C . PHE A 1 88 ? -19.308 -11.892 40.388 1.00 92.00 88 PHE A C 1
ATOM 746 O O . PHE A 1 88 ? -19.358 -12.925 41.055 1.00 92.00 88 PHE A O 1
ATOM 753 N N . PHE A 1 89 ? -20.135 -10.872 40.638 1.00 91.19 89 PHE A N 1
ATOM 754 C CA . PHE A 1 89 ? -21.103 -10.887 41.743 1.00 91.19 89 PHE A CA 1
ATOM 755 C C . PHE A 1 89 ? -22.302 -11.829 41.531 1.00 91.19 89 PHE A C 1
ATOM 757 O O . PHE A 1 89 ? -22.946 -12.206 42.520 1.00 91.19 89 PHE A O 1
ATOM 764 N N . LEU A 1 90 ? -22.572 -12.280 40.296 1.00 85.88 90 LEU A N 1
ATOM 765 C CA . LEU A 1 90 ? -23.534 -13.365 40.034 1.00 85.88 90 LEU A CA 1
ATOM 766 C C . LEU A 1 90 ? -23.130 -14.661 40.744 1.00 85.88 90 LEU A C 1
ATOM 768 O O . LEU A 1 90 ? -23.999 -15.344 41.285 1.00 85.88 90 LEU A O 1
ATOM 772 N N . LEU A 1 91 ? -21.828 -14.961 40.812 1.00 86.44 91 LEU A N 1
ATOM 773 C CA . LEU A 1 91 ? -21.307 -16.183 41.440 1.00 86.44 91 LEU A CA 1
ATOM 774 C C . LEU A 1 91 ? -21.659 -16.268 42.932 1.00 86.44 91 LEU A C 1
ATOM 776 O O . LEU A 1 91 ? -21.865 -17.352 43.469 1.00 86.44 91 LEU A O 1
ATOM 780 N N . PHE A 1 92 ? -21.798 -15.115 43.588 1.00 90.25 92 PHE A N 1
ATOM 781 C CA . PHE A 1 92 ? -22.106 -15.003 45.015 1.00 90.25 92 PHE A CA 1
ATOM 782 C C . PHE A 1 92 ? -23.581 -14.678 45.295 1.00 90.25 92 PHE A C 1
ATOM 784 O O . PHE A 1 92 ? -23.933 -14.372 46.436 1.00 90.25 92 PHE A O 1
ATOM 791 N N . LYS A 1 93 ? -24.445 -14.698 44.264 1.00 88.12 93 LYS A N 1
ATOM 792 C CA . LYS A 1 93 ? -25.870 -14.311 44.333 1.00 88.12 93 LYS A CA 1
ATOM 793 C C . LYS A 1 93 ? -26.093 -12.925 44.960 1.00 88.12 93 LYS A C 1
ATOM 795 O O . LYS A 1 93 ? -27.107 -12.671 45.608 1.00 88.12 93 LYS A O 1
ATOM 800 N N . LYS A 1 94 ? -25.145 -12.001 44.775 1.00 89.88 94 LYS A N 1
ATOM 801 C CA . LYS A 1 94 ? -25.198 -10.641 45.333 1.00 89.88 94 LYS A CA 1
ATOM 802 C C . LYS A 1 94 ? -25.949 -9.700 44.383 1.00 89.88 94 LYS A C 1
ATOM 804 O O . LYS A 1 94 ? -25.359 -8.821 43.761 1.00 89.88 94 LYS A O 1
ATOM 809 N N . THR A 1 95 ? -27.265 -9.887 44.281 1.00 86.00 95 THR A N 1
ATOM 810 C CA . THR A 1 95 ? -28.161 -9.193 43.328 1.00 86.00 95 THR A CA 1
ATOM 811 C C . THR A 1 95 ? -28.083 -7.667 43.381 1.00 86.00 95 THR A C 1
ATOM 813 O O . THR A 1 95 ? -28.114 -7.015 42.340 1.00 86.00 95 THR A O 1
ATOM 816 N N . PHE A 1 96 ? -27.894 -7.094 44.569 1.00 91.00 96 PHE A N 1
ATOM 817 C CA . PHE A 1 96 ? -27.728 -5.652 44.757 1.00 91.00 96 PHE A CA 1
ATOM 818 C C . PHE A 1 96 ? -26.568 -5.062 43.931 1.00 91.00 96 PHE A C 1
ATOM 820 O O . PHE A 1 96 ? -26.738 -4.060 43.240 1.00 91.00 96 PHE A O 1
ATOM 827 N N . PHE A 1 97 ? -25.402 -5.716 43.929 1.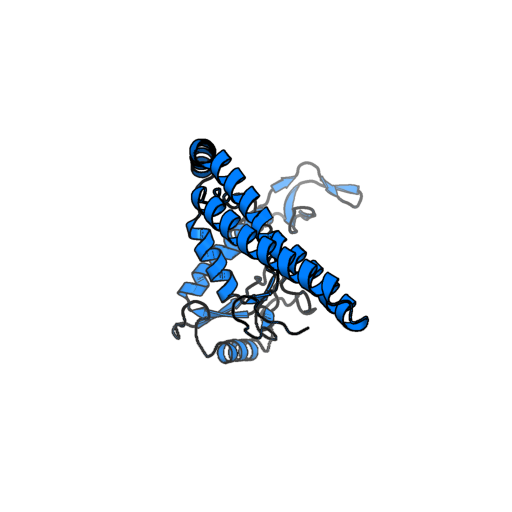00 88.69 97 PHE A N 1
ATOM 828 C CA . PHE A 1 97 ? -24.218 -5.228 43.212 1.00 88.69 97 PHE A CA 1
ATOM 829 C C . PHE A 1 97 ? -24.357 -5.353 41.690 1.00 88.69 97 PHE A C 1
ATOM 831 O O . PHE A 1 97 ? -23.800 -4.547 40.946 1.00 88.69 97 PHE A O 1
ATOM 838 N N . ILE A 1 98 ? -25.155 -6.315 41.223 1.00 87.88 98 ILE A N 1
ATOM 839 C CA . ILE A 1 98 ? -25.466 -6.502 39.801 1.00 87.88 98 ILE A CA 1
ATOM 840 C C . ILE A 1 98 ? -26.319 -5.342 39.284 1.00 87.88 98 ILE A C 1
ATOM 842 O O . ILE A 1 98 ? -26.041 -4.801 38.211 1.00 87.88 98 ILE A O 1
ATOM 846 N N . LEU A 1 99 ? -27.334 -4.931 40.054 1.00 91.12 99 LEU A N 1
ATOM 847 C CA . LEU A 1 99 ? -28.185 -3.791 39.706 1.00 91.12 99 LEU A CA 1
ATOM 848 C C . LEU A 1 99 ? -27.369 -2.496 39.634 1.00 91.12 99 LEU A C 1
ATOM 850 O O . LEU A 1 99 ? -27.520 -1.737 38.679 1.00 91.12 99 LEU A O 1
ATOM 854 N N . ILE A 1 100 ? -26.444 -2.286 40.578 1.00 92.75 100 ILE A N 1
ATOM 855 C CA . ILE A 1 100 ? -25.535 -1.130 40.570 1.00 92.75 100 ILE A CA 1
ATOM 856 C C . ILE A 1 100 ? -24.642 -1.137 39.325 1.00 92.75 100 ILE A C 1
ATOM 858 O O . ILE A 1 100 ? -24.581 -0.136 38.612 1.00 92.75 100 ILE A O 1
ATOM 862 N N . ALA A 1 101 ? -23.974 -2.256 39.030 1.00 91.44 101 ALA A N 1
ATOM 863 C CA . ALA A 1 101 ? -23.097 -2.365 37.866 1.00 91.44 101 ALA A CA 1
ATOM 864 C C . ALA A 1 101 ? -23.857 -2.127 36.547 1.00 91.44 101 ALA A C 1
ATOM 866 O O . ALA A 1 101 ? -23.376 -1.404 35.674 1.00 91.44 101 ALA A O 1
ATOM 867 N N . SER A 1 102 ? -25.073 -2.670 36.437 1.00 91.56 102 SER A N 1
ATOM 868 C CA . SER A 1 102 ? -25.946 -2.500 35.267 1.00 91.56 102 SER A CA 1
ATOM 869 C C . SER A 1 102 ? -26.418 -1.051 35.104 1.00 91.56 102 SER A C 1
ATOM 871 O O . SER A 1 102 ? -26.425 -0.519 33.994 1.00 91.56 102 SER A O 1
ATOM 873 N N . PHE A 1 103 ? -26.760 -0.382 36.206 1.00 94.88 103 PHE A N 1
ATOM 874 C CA . PHE A 1 103 ? -27.159 1.024 36.203 1.00 94.88 103 PHE A CA 1
ATOM 875 C C . PHE A 1 103 ? -26.003 1.950 35.794 1.00 94.88 103 PHE A C 1
ATOM 877 O O . PHE A 1 103 ? -26.179 2.820 34.939 1.00 94.88 103 PHE A O 1
ATOM 884 N N . LEU A 1 104 ? -24.797 1.724 36.325 1.00 95.12 104 LEU A N 1
ATOM 885 C CA . LEU A 1 104 ? -23.598 2.478 35.940 1.00 95.12 104 LEU A CA 1
ATOM 886 C C . LEU A 1 104 ? -23.215 2.244 34.471 1.00 95.12 104 LEU A C 1
ATOM 888 O O . LEU A 1 104 ? -22.845 3.192 33.777 1.00 95.12 104 LEU A O 1
ATOM 892 N N . ALA A 1 105 ? -23.354 1.013 33.972 1.00 92.81 105 ALA A N 1
ATOM 893 C CA . ALA A 1 105 ? -23.152 0.695 32.560 1.00 92.81 105 ALA A CA 1
ATOM 894 C C . ALA A 1 105 ? -24.144 1.450 31.655 1.00 92.81 105 ALA A C 1
ATOM 896 O O . ALA A 1 105 ? -23.739 2.004 30.630 1.00 92.81 105 ALA A O 1
ATOM 897 N N . LEU A 1 106 ? -25.420 1.538 32.051 1.00 94.69 106 LEU A N 1
ATOM 898 C CA . LEU A 1 106 ? -26.442 2.293 31.320 1.00 94.69 106 LEU A CA 1
ATOM 899 C C . LEU A 1 106 ? -26.136 3.798 31.297 1.00 94.69 106 LEU A C 1
ATOM 901 O O . LEU A 1 106 ? -26.194 4.417 30.232 1.00 94.69 106 LEU A O 1
ATOM 905 N N . ILE A 1 107 ? -25.751 4.379 32.440 1.00 95.56 107 ILE A N 1
ATOM 906 C CA . ILE A 1 107 ? -25.307 5.781 32.520 1.00 95.56 107 ILE A CA 1
ATOM 907 C C . ILE A 1 107 ? -24.108 6.010 31.599 1.00 95.56 107 ILE A C 1
ATOM 909 O O . ILE A 1 107 ? -24.098 6.977 30.835 1.00 95.56 107 ILE A O 1
ATOM 913 N N . GLY A 1 108 ? -23.124 5.106 31.624 1.00 93.50 108 GLY A N 1
ATOM 914 C CA . GLY A 1 108 ? -21.963 5.152 30.739 1.00 93.50 108 GLY A CA 1
ATOM 915 C C . GLY A 1 108 ? -22.361 5.152 29.263 1.00 93.50 108 GLY A C 1
ATOM 916 O O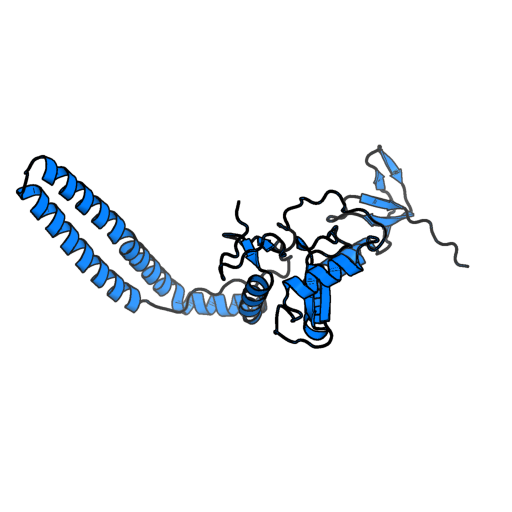 . GLY A 1 108 ? -21.886 5.991 28.500 1.00 93.50 108 GLY A O 1
ATOM 917 N N . PHE A 1 109 ? -23.283 4.275 28.859 1.00 94.88 109 PHE A N 1
ATOM 918 C CA . PHE A 1 109 ? -23.751 4.173 27.473 1.00 94.88 109 PHE A CA 1
ATOM 919 C C . PHE A 1 109 ? -24.488 5.437 27.002 1.00 94.88 109 PHE A C 1
ATOM 921 O O . PHE A 1 109 ? -24.236 5.945 25.903 1.00 94.88 109 PHE A O 1
ATOM 928 N N . ILE A 1 110 ? -25.368 5.992 27.841 1.00 95.12 110 ILE A N 1
ATOM 929 C CA . ILE A 1 110 ? -26.070 7.252 27.555 1.00 95.12 110 ILE A CA 1
ATOM 930 C C . ILE A 1 110 ? -25.062 8.408 27.476 1.00 95.12 110 ILE A C 1
ATOM 932 O O . ILE A 1 110 ? -25.080 9.184 26.516 1.00 95.12 110 ILE A O 1
ATOM 936 N N . GLY A 1 111 ? -24.138 8.488 28.438 1.00 93.12 111 GLY A N 1
ATOM 937 C CA . GLY A 1 111 ? -23.061 9.476 28.467 1.00 93.12 111 GLY A CA 1
ATOM 938 C C . GLY A 1 111 ? -22.192 9.421 27.212 1.00 93.12 111 GLY A C 1
ATOM 939 O O . GLY A 1 111 ? -21.929 10.457 26.602 1.00 93.12 111 GLY A O 1
ATOM 940 N N . GLN A 1 112 ? -21.838 8.220 26.749 1.00 94.56 112 GLN A N 1
ATOM 941 C CA . GLN A 1 112 ? -21.087 8.012 25.513 1.00 94.56 112 GLN A CA 1
ATOM 942 C C . GLN A 1 112 ? -21.797 8.629 24.302 1.00 94.56 112 GLN A C 1
ATOM 944 O O . GLN A 1 112 ? -21.184 9.363 23.525 1.00 94.56 112 GLN A O 1
ATOM 949 N N . ARG A 1 113 ? -23.103 8.373 24.145 1.00 93.94 113 ARG A N 1
ATOM 950 C CA . ARG A 1 113 ? -23.911 8.906 23.033 1.00 93.94 113 ARG A CA 1
ATOM 951 C C . ARG A 1 113 ? -23.990 10.432 23.067 1.00 93.94 113 ARG A C 1
ATOM 953 O O . ARG A 1 113 ? -23.910 11.069 22.015 1.00 93.94 113 ARG A O 1
ATOM 960 N N . ILE A 1 114 ? -24.130 11.020 24.255 1.00 95.12 114 ILE A N 1
ATOM 961 C CA . ILE A 1 114 ? -24.158 12.479 24.440 1.00 95.12 114 ILE A CA 1
ATOM 962 C C . ILE A 1 114 ? -22.805 13.088 24.067 1.00 95.12 114 ILE A C 1
ATOM 964 O O . ILE A 1 114 ? -22.762 14.072 23.325 1.00 95.12 114 ILE A O 1
ATOM 968 N N . ILE A 1 115 ? -21.703 12.492 24.528 1.00 92.81 115 ILE A N 1
ATOM 969 C CA . ILE A 1 115 ? -20.349 12.968 24.230 1.00 92.81 115 ILE A CA 1
ATOM 970 C C . ILE A 1 115 ? -20.058 12.844 22.734 1.00 92.81 115 ILE A C 1
ATOM 972 O O . ILE A 1 115 ? -19.551 13.803 22.164 1.00 92.81 115 ILE A O 1
ATOM 976 N N . PHE A 1 116 ? -20.466 11.760 22.065 1.00 91.31 116 PHE A N 1
ATOM 977 C CA . PHE A 1 116 ? -20.358 11.639 20.604 1.00 91.31 116 PHE A CA 1
ATOM 978 C C . PHE A 1 116 ? -21.141 12.724 19.863 1.00 91.31 116 PHE A C 1
ATOM 980 O O . PHE A 1 116 ? -20.601 13.376 18.971 1.00 91.31 116 PHE A O 1
ATOM 987 N N . LYS A 1 117 ? -22.402 12.976 20.244 1.00 92.19 117 LYS A N 1
ATOM 988 C CA . LYS A 1 117 ? -23.191 14.071 19.651 1.00 92.19 117 LYS A CA 1
ATOM 989 C C . LYS A 1 117 ? -22.512 15.426 19.859 1.00 92.19 117 LYS A C 1
ATOM 991 O O . LYS A 1 117 ? -22.485 16.247 18.944 1.00 92.19 117 LYS A O 1
ATOM 996 N N . LYS A 1 118 ? -21.942 15.654 21.045 1.00 92.62 118 LYS A N 1
ATOM 997 C CA . LYS A 1 118 ? -21.202 16.879 21.364 1.00 92.62 118 LYS A CA 1
ATOM 998 C C . LYS A 1 118 ? -19.902 16.981 20.564 1.00 92.62 118 LYS A C 1
ATOM 1000 O O . LYS A 1 118 ? -19.615 18.062 20.063 1.00 92.62 118 LYS A O 1
ATOM 1005 N N . ALA A 1 119 ? -19.160 15.885 20.405 1.00 87.88 119 ALA A N 1
ATOM 1006 C CA . ALA A 1 119 ? -17.956 15.809 19.581 1.00 87.88 119 ALA A CA 1
ATOM 1007 C C . ALA A 1 119 ? -18.283 16.186 18.134 1.00 87.88 119 ALA A C 1
ATOM 1009 O O . ALA A 1 119 ? -17.671 17.103 17.599 1.00 87.88 119 ALA A O 1
ATOM 1010 N N . ASN A 1 120 ? -19.333 15.598 17.555 1.00 88.88 120 ASN A N 1
ATOM 1011 C CA . ASN A 1 120 ? -19.750 15.858 16.175 1.00 88.88 120 ASN A CA 1
ATOM 1012 C C . ASN A 1 120 ? -20.103 17.328 15.896 1.00 88.88 120 ASN A C 1
ATOM 1014 O O . ASN A 1 120 ? -19.957 17.778 14.764 1.00 88.88 120 ASN A O 1
ATOM 1018 N N . LYS A 1 121 ? -20.500 18.115 16.907 1.00 90.81 121 LYS A N 1
ATOM 1019 C CA . LYS A 1 121 ? -20.691 19.570 16.755 1.00 90.81 121 LYS A CA 1
ATOM 1020 C C . LYS A 1 121 ? -19.380 20.315 16.457 1.00 90.81 121 LYS A C 1
ATOM 1022 O O . LYS A 1 121 ? -19.407 21.382 15.854 1.00 90.81 121 LYS A O 1
ATOM 1027 N N . TYR A 1 122 ? -18.248 19.764 16.885 1.00 85.44 122 TYR A N 1
ATOM 1028 C CA . TYR A 1 122 ? -16.903 20.278 16.619 1.00 85.44 122 TYR A CA 1
ATOM 1029 C C . TYR A 1 122 ? -16.231 19.580 15.434 1.00 85.44 122 TYR A C 1
ATOM 1031 O O . TYR A 1 122 ? -15.039 19.780 15.217 1.00 85.44 122 TYR A O 1
ATOM 1039 N N . PHE A 1 123 ? -16.956 18.757 14.673 1.00 85.44 123 PHE A N 1
ATOM 1040 C CA . PHE A 1 123 ? -16.386 18.118 13.498 1.00 85.44 123 PHE A CA 1
ATOM 1041 C C . PHE A 1 123 ? -15.929 19.182 12.492 1.00 85.44 123 PHE A C 1
ATOM 1043 O O . PHE A 1 123 ? -16.693 20.055 12.079 1.00 85.44 123 PHE A O 1
ATOM 1050 N N . CYS A 1 124 ? -14.664 19.107 12.102 1.00 79.69 124 CYS A N 1
ATOM 1051 C CA . CYS A 1 124 ? -14.057 19.951 11.085 1.00 79.69 124 CYS A CA 1
ATOM 1052 C C . CYS A 1 124 ? -13.122 19.102 10.210 1.00 79.69 124 CYS A C 1
ATOM 1054 O O . CYS A 1 124 ? -12.802 17.969 10.583 1.00 79.69 124 CYS A O 1
ATOM 1056 N N . PRO A 1 125 ? -12.698 19.607 9.036 1.00 76.56 125 PRO A N 1
ATOM 1057 C CA . PRO A 1 125 ? -11.766 18.877 8.187 1.00 76.56 125 PRO A CA 1
ATOM 1058 C C . PRO A 1 125 ? -10.498 18.498 8.968 1.00 76.56 125 PRO A C 1
ATOM 1060 O O . PRO A 1 125 ? -9.978 19.353 9.689 1.00 76.56 125 PRO A O 1
ATOM 1063 N N . PRO A 1 126 ? -9.981 17.264 8.829 1.00 75.12 126 PRO A N 1
ATOM 1064 C CA . PRO A 1 126 ? -8.756 16.847 9.503 1.00 75.12 126 PRO A CA 1
ATOM 1065 C C . PRO A 1 126 ? -7.554 17.697 9.065 1.00 75.12 126 PRO A C 1
ATOM 1067 O O . PRO A 1 126 ? -7.590 18.295 7.984 1.00 75.12 126 PRO A O 1
ATOM 1070 N N . PRO A 1 127 ? -6.483 17.750 9.879 1.00 75.75 127 PRO A N 1
ATOM 1071 C CA . PRO A 1 127 ? -5.264 18.458 9.519 1.00 75.75 127 PRO A CA 1
ATOM 1072 C C . PRO A 1 127 ? -4.700 17.926 8.204 1.00 75.75 127 PRO A C 1
ATOM 1074 O O . PRO A 1 127 ? -4.758 16.725 7.920 1.00 75.75 127 PRO A O 1
ATOM 1077 N N . LEU A 1 128 ? -4.137 18.842 7.416 1.00 71.56 128 LEU A N 1
ATOM 1078 C CA . LEU A 1 128 ? -3.468 18.505 6.167 1.00 71.56 128 LEU A CA 1
ATOM 1079 C C . LEU A 1 128 ? -2.334 17.518 6.443 1.00 71.56 128 LEU A C 1
ATOM 1081 O O . LEU A 1 128 ? -1.571 17.663 7.400 1.00 71.56 128 LEU A O 1
ATOM 1085 N N . ILE A 1 129 ? -2.223 16.516 5.582 1.00 60.38 129 ILE A N 1
ATOM 1086 C CA . ILE A 1 129 ? -1.123 15.561 5.629 1.00 60.38 129 ILE A CA 1
ATOM 1087 C C . ILE A 1 129 ? 0.090 16.248 4.984 1.00 60.38 129 ILE A C 1
ATOM 1089 O O . ILE A 1 129 ? -0.055 16.771 3.876 1.00 60.38 129 ILE A O 1
ATOM 1093 N N . PRO A 1 130 ? 1.266 16.281 5.641 1.00 59.09 130 PRO A N 1
ATOM 1094 C CA . PRO A 1 130 ? 2.462 16.860 5.043 1.00 59.09 130 PRO A CA 1
ATOM 1095 C C . PRO A 1 130 ? 2.790 16.166 3.722 1.00 59.09 130 PRO A C 1
ATOM 1097 O O . PRO A 1 130 ? 2.693 14.933 3.657 1.00 59.09 130 PRO A O 1
ATOM 1100 N N . PRO A 1 131 ? 3.197 16.918 2.679 1.00 52.75 131 PRO A N 1
ATOM 1101 C CA . PRO A 1 131 ? 3.647 16.311 1.446 1.00 52.75 131 PRO A CA 1
ATOM 1102 C C . PRO A 1 131 ? 4.788 15.364 1.787 1.00 52.75 131 PRO A C 1
ATOM 1104 O O . PRO A 1 131 ? 5.667 15.687 2.594 1.00 52.75 131 PRO A O 1
ATOM 1107 N N . LEU A 1 132 ? 4.760 14.175 1.183 1.00 46.31 132 LEU A N 1
ATOM 1108 C CA . LEU A 1 132 ? 5.895 13.265 1.232 1.00 46.31 132 LEU A CA 1
ATOM 1109 C C . LEU A 1 132 ? 7.102 14.067 0.752 1.00 46.31 132 LEU A C 1
ATOM 1111 O O . LEU A 1 132 ? 7.138 14.515 -0.394 1.00 46.31 132 LEU A O 1
ATOM 1115 N N . SER A 1 133 ? 8.028 14.347 1.666 1.00 42.78 133 SER A N 1
ATOM 1116 C CA . SER A 1 133 ? 9.138 15.246 1.396 1.00 42.78 133 SER A CA 1
ATOM 1117 C C . SER A 1 133 ? 9.855 14.819 0.118 1.00 42.78 133 SER A C 1
ATOM 1119 O O . SER A 1 133 ? 10.108 13.629 -0.065 1.00 42.78 133 SER A O 1
ATOM 1121 N N . LYS A 1 134 ? 10.277 15.781 -0.718 1.00 43.59 134 LYS A N 1
ATOM 1122 C CA . LYS A 1 134 ? 11.199 15.519 -1.845 1.00 43.59 134 LYS A CA 1
ATOM 1123 C C . LYS A 1 134 ? 12.474 14.789 -1.402 1.00 43.59 134 LYS A C 1
ATOM 1125 O O . LYS A 1 134 ? 13.193 14.222 -2.218 1.00 43.59 134 LYS A O 1
ATOM 1130 N N . THR A 1 135 ? 12.780 14.793 -0.107 1.00 35.53 135 THR A N 1
ATOM 1131 C CA . THR A 1 135 ? 13.717 13.847 0.477 1.00 35.53 135 THR A CA 1
ATOM 1132 C C . THR A 1 135 ? 13.067 12.478 0.566 1.00 35.53 135 THR A C 1
ATOM 1134 O O . THR A 1 135 ? 12.373 12.208 1.536 1.00 35.53 135 THR A O 1
ATOM 1137 N N . LYS A 1 136 ? 13.344 11.648 -0.446 1.00 36.53 136 LYS A N 1
ATOM 1138 C CA . LYS A 1 136 ? 13.250 10.186 -0.455 1.00 36.53 136 LYS A CA 1
ATOM 1139 C C . LYS A 1 136 ? 11.982 9.645 0.220 1.00 36.53 136 LYS A C 1
ATOM 1141 O O . LYS A 1 136 ? 11.940 9.599 1.453 1.00 36.53 136 LYS A O 1
ATOM 1146 N N . PRO A 1 137 ? 11.030 9.025 -0.499 1.00 35.72 137 PRO A N 1
ATOM 1147 C CA . PRO A 1 137 ? 10.398 7.873 0.093 1.00 35.72 137 PRO A CA 1
ATOM 1148 C C . PRO A 1 137 ? 11.532 6.899 0.446 1.00 35.72 137 PRO A C 1
ATOM 1150 O O . PRO A 1 137 ? 11.946 6.045 -0.329 1.00 35.72 137 PRO A O 1
ATOM 1153 N N . SER A 1 138 ? 11.949 6.935 1.711 1.00 39.78 138 SER A N 1
ATOM 1154 C CA . SER A 1 138 ? 12.596 5.844 2.443 1.00 39.78 138 SER A CA 1
ATOM 1155 C C . SER A 1 138 ? 11.765 4.547 2.398 1.00 39.78 138 SER A C 1
ATOM 1157 O O . SER A 1 138 ? 12.135 3.531 2.979 1.00 39.78 138 SER A O 1
ATOM 1159 N N . PHE A 1 139 ? 10.648 4.578 1.674 1.00 38.78 139 PHE A N 1
ATOM 1160 C CA . PHE A 1 139 ? 9.545 3.661 1.673 1.00 38.78 139 PHE A CA 1
ATOM 1161 C C . PHE A 1 139 ? 9.716 2.473 0.716 1.00 38.78 139 PHE A C 1
ATOM 1163 O O . PHE A 1 139 ? 9.051 1.465 0.914 1.00 38.78 139 PHE A O 1
ATOM 1170 N N . LEU A 1 140 ? 10.619 2.514 -0.272 1.00 41.53 140 LEU A N 1
ATOM 1171 C CA . LEU A 1 140 ? 10.759 1.401 -1.232 1.00 41.53 140 LEU A CA 1
ATOM 1172 C C . LEU A 1 140 ? 12.017 0.538 -1.064 1.00 41.53 140 LEU A C 1
ATOM 1174 O O . LEU A 1 140 ? 12.342 -0.270 -1.929 1.00 41.53 140 LEU A O 1
ATOM 1178 N N . MET A 1 141 ? 12.743 0.684 0.046 1.00 38.47 141 MET A N 1
ATOM 1179 C CA . MET A 1 141 ? 13.831 -0.244 0.391 1.00 38.47 141 MET A CA 1
ATOM 1180 C C . MET A 1 141 ? 13.412 -1.349 1.361 1.00 38.47 141 MET A C 1
ATOM 1182 O O . MET A 1 141 ? 14.188 -2.275 1.589 1.00 38.47 141 MET A O 1
ATOM 1186 N N . ILE A 1 142 ? 12.221 -1.255 1.949 1.00 41.44 142 ILE A N 1
ATOM 1187 C CA . ILE A 1 142 ? 11.835 -2.070 3.096 1.00 41.44 142 ILE A CA 1
ATOM 1188 C C . ILE A 1 142 ? 10.799 -3.110 2.646 1.00 41.44 142 ILE A C 1
ATOM 1190 O O . ILE A 1 142 ? 9.602 -2.857 2.571 1.00 41.44 142 ILE A O 1
ATOM 1194 N N . VAL A 1 143 ? 11.332 -4.312 2.406 1.00 41.47 143 VAL A N 1
ATOM 1195 C CA . VAL A 1 143 ? 10.662 -5.623 2.424 1.00 41.47 143 VAL A CA 1
ATOM 1196 C C . VAL A 1 143 ? 9.936 -6.043 1.143 1.00 41.47 143 VAL A C 1
ATOM 1198 O O . VAL A 1 143 ? 8.711 -6.141 1.091 1.00 41.47 143 VAL A O 1
ATOM 1201 N N . LEU A 1 144 ? 10.720 -6.460 0.151 1.00 43.47 144 LEU A N 1
ATOM 1202 C CA . LEU A 1 144 ? 10.545 -7.844 -0.289 1.00 43.47 144 LEU A CA 1
ATOM 1203 C C . LEU A 1 144 ? 11.341 -8.684 0.710 1.00 43.47 144 LEU A C 1
ATOM 1205 O O . LEU A 1 144 ? 12.478 -8.330 1.011 1.00 43.47 144 LEU A O 1
ATOM 1209 N N . GLU A 1 145 ? 10.733 -9.707 1.307 1.00 41.91 145 GLU A N 1
ATOM 1210 C CA . GLU A 1 145 ? 11.468 -10.618 2.186 1.00 41.91 145 GLU A CA 1
ATOM 1211 C C . GLU A 1 145 ? 12.607 -11.247 1.380 1.00 41.91 145 GLU A C 1
ATOM 1213 O O . GLU A 1 145 ? 12.367 -12.034 0.463 1.00 41.91 145 GLU A O 1
ATOM 1218 N N . ASP A 1 146 ? 13.841 -10.847 1.700 1.00 42.91 146 ASP A N 1
ATOM 1219 C CA . ASP A 1 146 ? 15.071 -11.399 1.143 1.00 42.91 146 ASP A CA 1
ATOM 1220 C C . ASP A 1 146 ? 15.171 -12.871 1.574 1.00 42.91 146 ASP A C 1
ATOM 1222 O O . ASP A 1 146 ? 15.728 -13.210 2.615 1.00 42.91 146 ASP A O 1
ATOM 1226 N N . CYS A 1 147 ? 14.584 -13.766 0.787 1.00 39.81 147 CYS A N 1
ATOM 1227 C CA . CYS A 1 147 ? 14.754 -15.208 0.933 1.00 39.81 147 CYS A CA 1
ATOM 1228 C C . CYS A 1 147 ? 15.083 -15.876 -0.403 1.00 39.81 147 CYS A C 1
ATOM 1230 O O . CYS A 1 147 ? 14.655 -16.996 -0.657 1.00 39.81 147 CYS A O 1
ATOM 1232 N N . ASP A 1 148 ? 15.879 -15.212 -1.246 1.00 41.59 148 ASP A N 1
ATOM 1233 C CA . ASP A 1 148 ? 16.439 -15.872 -2.423 1.00 41.59 148 ASP A CA 1
ATOM 1234 C C . ASP A 1 148 ? 17.940 -15.599 -2.559 1.00 41.59 148 ASP A C 1
ATOM 1236 O O . ASP A 1 148 ? 18.378 -14.480 -2.830 1.00 41.59 148 ASP A O 1
ATOM 1240 N N . LYS A 1 149 ? 18.741 -16.644 -2.325 1.00 44.50 149 LYS A N 1
ATOM 1241 C CA . LYS A 1 149 ? 20.214 -16.617 -2.366 1.00 44.50 149 LYS A CA 1
ATOM 1242 C C . LYS A 1 149 ? 20.764 -16.581 -3.801 1.00 44.50 149 LYS A C 1
ATOM 1244 O O . LYS A 1 149 ? 21.975 -16.521 -3.979 1.00 44.50 149 LYS A O 1
ATOM 1249 N N . ASN A 1 150 ? 19.893 -16.559 -4.811 1.00 41.62 150 ASN A N 1
ATOM 1250 C CA . ASN A 1 150 ? 20.254 -16.617 -6.229 1.00 41.62 150 ASN A CA 1
ATOM 1251 C C . ASN A 1 150 ? 20.410 -15.234 -6.900 1.00 41.62 150 ASN A C 1
ATOM 1253 O O . ASN A 1 150 ? 20.341 -15.117 -8.119 1.00 41.62 150 ASN A O 1
ATOM 1257 N N . ALA A 1 151 ? 20.625 -14.163 -6.127 1.00 40.75 151 ALA A N 1
ATOM 1258 C CA . ALA A 1 151 ? 20.619 -12.772 -6.604 1.00 40.75 151 ALA A CA 1
ATOM 1259 C C . ALA A 1 151 ? 21.843 -12.329 -7.446 1.00 40.75 151 ALA A C 1
ATOM 1261 O O . ALA A 1 151 ? 22.089 -11.131 -7.585 1.00 40.75 151 ALA A O 1
ATOM 1262 N N . HIS A 1 152 ? 22.611 -13.255 -8.023 1.00 39.00 152 HIS A N 1
ATOM 1263 C CA . HIS A 1 152 ? 23.773 -12.931 -8.853 1.00 39.00 152 HIS A CA 1
ATOM 1264 C C . HIS A 1 152 ? 23.875 -13.859 -10.069 1.00 39.00 152 HIS A C 1
ATOM 1266 O O . HIS A 1 152 ? 24.693 -14.771 -10.092 1.00 39.00 152 HIS A O 1
ATOM 1272 N N . PHE A 1 153 ? 23.070 -13.592 -11.099 1.00 39.53 153 PHE A N 1
ATOM 1273 C CA . PHE A 1 153 ? 23.341 -14.054 -12.462 1.00 39.53 153 PHE A CA 1
ATOM 1274 C C . PHE A 1 153 ? 23.570 -12.836 -13.362 1.00 39.53 153 PHE A C 1
ATOM 1276 O O . PHE A 1 153 ? 22.808 -11.868 -13.323 1.00 39.53 153 PHE A O 1
ATOM 1283 N N . GLU A 1 154 ? 24.632 -12.861 -14.166 1.00 45.16 154 GLU A N 1
ATOM 1284 C CA . GLU A 1 154 ? 24.800 -11.941 -15.293 1.00 45.16 154 GLU A CA 1
ATOM 1285 C C . GLU A 1 154 ? 23.834 -12.372 -16.412 1.00 45.16 154 GLU A C 1
ATOM 1287 O O . GLU A 1 154 ? 24.226 -13.047 -17.356 1.00 45.16 154 GLU A O 1
ATOM 1292 N N . GLY A 1 155 ? 22.542 -12.047 -16.279 1.00 63.97 155 GLY A N 1
ATOM 1293 C CA . GLY A 1 155 ? 21.517 -12.345 -17.289 1.00 63.97 155 GLY A CA 1
ATOM 1294 C C . GLY A 1 155 ? 20.233 -12.961 -16.731 1.00 63.97 155 GLY A C 1
ATOM 1295 O O . GLY A 1 155 ? 20.040 -13.046 -15.521 1.00 63.97 155 GLY A O 1
ATOM 1296 N N . TYR A 1 156 ? 19.340 -13.368 -17.638 1.00 72.69 156 TYR A N 1
ATOM 1297 C CA . TYR A 1 156 ? 18.144 -14.141 -17.297 1.00 72.69 156 TYR A CA 1
ATOM 1298 C C . TYR A 1 156 ? 18.515 -15.608 -17.036 1.00 72.69 156 TYR A C 1
ATOM 1300 O O . TYR A 1 156 ? 19.405 -16.127 -17.713 1.00 72.69 156 TYR A O 1
ATOM 1308 N N . PRO A 1 157 ? 17.853 -16.290 -16.086 1.00 81.38 157 PRO A N 1
ATOM 1309 C CA . PRO A 1 157 ? 18.108 -17.703 -15.850 1.00 81.38 157 PRO A CA 1
ATOM 1310 C C . PRO A 1 157 ? 17.612 -18.552 -17.043 1.00 81.38 157 PRO A C 1
ATOM 1312 O O . PRO A 1 157 ? 16.717 -18.108 -17.770 1.00 81.38 157 PRO A O 1
ATOM 1315 N N . PRO A 1 158 ? 18.165 -19.761 -17.268 1.00 83.19 158 PRO A N 1
ATOM 1316 C CA . PRO A 1 158 ? 17.785 -20.614 -18.401 1.00 83.19 158 PRO A CA 1
ATOM 1317 C C . PRO A 1 158 ? 16.290 -20.964 -18.461 1.00 83.19 158 PRO A C 1
ATOM 1319 O O . PRO A 1 158 ? 15.754 -21.194 -19.539 1.00 83.19 158 PRO A O 1
ATOM 1322 N N . ASP A 1 159 ? 15.609 -20.971 -17.315 1.00 86.50 159 ASP A N 1
ATOM 1323 C CA . ASP A 1 159 ? 14.183 -21.271 -17.150 1.00 86.50 159 ASP A CA 1
ATOM 1324 C C . ASP A 1 159 ? 13.282 -20.018 -17.194 1.00 86.50 159 ASP A C 1
ATOM 1326 O O . ASP A 1 159 ? 12.113 -20.057 -16.800 1.00 86.50 159 ASP A O 1
ATOM 1330 N N . TRP A 1 160 ? 13.791 -18.882 -17.683 1.00 88.12 160 TRP A N 1
ATOM 1331 C CA . TRP A 1 160 ? 13.060 -17.611 -17.680 1.00 88.12 160 TRP A CA 1
ATOM 1332 C C . TRP A 1 160 ? 11.696 -17.672 -18.378 1.00 88.12 160 TRP A C 1
ATOM 1334 O O . TRP A 1 160 ? 10.729 -17.103 -17.868 1.00 88.12 160 TRP A O 1
ATOM 1344 N N . ASP A 1 161 ? 11.584 -18.370 -19.509 1.00 90.88 161 ASP A N 1
ATOM 1345 C CA . ASP A 1 161 ? 10.312 -18.488 -20.232 1.00 90.88 161 ASP A CA 1
ATOM 1346 C C . ASP A 1 161 ? 9.263 -19.283 -19.442 1.00 90.88 161 ASP A C 1
ATOM 1348 O O . ASP A 1 161 ? 8.071 -18.950 -19.469 1.00 90.88 161 ASP A O 1
ATOM 1352 N N . GLU A 1 162 ? 9.695 -20.276 -18.663 1.00 93.38 162 GLU A N 1
ATOM 1353 C CA . GLU A 1 162 ? 8.825 -21.025 -17.759 1.00 93.38 162 GLU A CA 1
ATOM 1354 C C . GLU A 1 162 ? 8.353 -20.133 -16.603 1.00 93.38 162 GLU A C 1
ATOM 1356 O O . GLU A 1 162 ? 7.155 -20.056 -16.318 1.00 93.38 162 GLU A O 1
ATOM 1361 N N . ILE A 1 163 ? 9.270 -19.389 -15.978 1.00 91.75 163 ILE A N 1
ATOM 1362 C CA . ILE A 1 163 ? 8.951 -18.424 -14.915 1.00 91.75 163 ILE A CA 1
ATOM 1363 C C . ILE A 1 163 ? 7.965 -17.365 -15.425 1.00 91.75 163 ILE A C 1
ATOM 1365 O O . ILE A 1 163 ? 6.982 -17.037 -14.753 1.00 91.75 163 ILE A O 1
ATOM 1369 N N . LYS A 1 164 ? 8.200 -16.837 -16.628 1.00 93.44 164 LYS A N 1
ATOM 1370 C CA . LYS A 1 164 ? 7.342 -15.839 -17.271 1.00 93.44 164 LYS A CA 1
ATOM 1371 C C . LYS A 1 164 ? 5.942 -16.396 -17.520 1.00 93.44 164 LYS A C 1
ATOM 1373 O O . LYS A 1 164 ? 4.957 -15.735 -17.193 1.00 93.44 164 LYS A O 1
ATOM 1378 N N . SER A 1 165 ? 5.855 -17.624 -18.025 1.00 95.62 165 SER A N 1
ATOM 1379 C CA . SER A 1 165 ? 4.586 -18.321 -18.252 1.00 95.62 165 SER A CA 1
ATOM 1380 C C . SER A 1 165 ? 3.832 -18.560 -16.943 1.00 95.62 165 SER A C 1
ATOM 1382 O O . SER A 1 165 ? 2.641 -18.262 -16.863 1.00 95.62 165 SER A O 1
ATOM 1384 N N . LYS A 1 166 ? 4.523 -18.985 -15.877 1.00 96.19 166 LYS A N 1
ATOM 1385 C CA . LYS A 1 166 ? 3.945 -19.113 -14.526 1.00 96.19 166 LYS A CA 1
ATOM 1386 C C . LYS A 1 166 ? 3.416 -17.777 -14.000 1.00 96.19 166 LYS A C 1
ATOM 1388 O O . LYS A 1 166 ? 2.327 -17.738 -13.434 1.00 96.19 166 LYS A O 1
ATOM 1393 N N . CYS A 1 167 ? 4.145 -16.681 -14.218 1.00 94.94 167 CYS A N 1
ATOM 1394 C CA . CYS A 1 167 ? 3.714 -15.336 -13.830 1.00 94.94 167 CYS A CA 1
ATOM 1395 C C . CYS A 1 167 ? 2.421 -14.930 -14.555 1.00 94.94 167 CYS A C 1
ATOM 1397 O O . CYS A 1 167 ? 1.467 -14.489 -13.912 1.00 94.94 167 CYS A O 1
ATOM 1399 N N . PHE A 1 168 ? 2.350 -15.149 -15.872 1.00 96.44 168 PHE A N 1
ATOM 1400 C CA . PHE A 1 168 ? 1.146 -14.869 -16.657 1.00 96.44 168 PHE A CA 1
ATOM 1401 C C . PHE A 1 168 ? -0.045 -15.733 -16.244 1.00 96.44 168 PHE A C 1
ATOM 1403 O O . PHE A 1 168 ? -1.146 -15.204 -16.097 1.00 96.44 168 PHE A O 1
ATOM 1410 N N . LEU A 1 169 ? 0.161 -17.033 -16.016 1.00 96.56 169 LEU A N 1
ATOM 1411 C CA . LEU A 1 169 ? -0.891 -17.948 -15.565 1.00 96.56 169 LEU A CA 1
ATOM 1412 C C . LEU A 1 169 ? -1.436 -17.548 -14.191 1.00 96.56 169 LEU A C 1
ATOM 1414 O O . LEU A 1 169 ? -2.651 -17.420 -14.040 1.00 96.56 169 LEU A O 1
ATOM 1418 N N . ARG A 1 170 ? -0.553 -17.269 -13.221 1.00 94.94 170 ARG A N 1
ATOM 1419 C CA . ARG A 1 170 ? -0.922 -16.775 -11.880 1.00 94.94 170 ARG A CA 1
ATOM 1420 C C . ARG A 1 170 ? -1.772 -15.507 -11.957 1.00 94.94 170 ARG A C 1
ATOM 1422 O O . ARG A 1 170 ? -2.723 -15.336 -11.202 1.00 94.94 170 ARG A O 1
ATOM 1429 N N . ASP A 1 171 ? -1.426 -14.619 -12.879 1.00 95.56 171 ASP A N 1
ATOM 1430 C CA . ASP A 1 171 ? -2.079 -13.326 -13.061 1.00 95.56 171 ASP A CA 1
ATOM 1431 C C . ASP A 1 171 ? -3.271 -13.375 -14.039 1.00 95.56 171 ASP A C 1
ATOM 1433 O O . ASP A 1 171 ? -3.762 -12.329 -14.474 1.00 95.56 171 ASP A O 1
ATOM 1437 N N . GLU A 1 172 ? -3.757 -14.577 -14.371 1.00 96.62 172 GLU A N 1
ATOM 1438 C CA . GLU A 1 172 ? -4.886 -14.845 -15.276 1.00 96.62 172 GLU A CA 1
ATOM 1439 C C . GLU A 1 172 ? -4.737 -14.231 -16.678 1.00 96.62 172 GLU A C 1
ATOM 1441 O O . GLU A 1 172 ? -5.729 -13.853 -17.312 1.00 96.62 172 GLU A O 1
ATOM 1446 N N . ASN A 1 173 ? -3.505 -14.096 -17.171 1.00 97.38 173 ASN A N 1
ATOM 1447 C CA . ASN A 1 173 ? -3.189 -13.429 -18.436 1.00 97.38 173 ASN A CA 1
ATOM 1448 C C . ASN A 1 173 ? -3.815 -12.024 -18.526 1.00 97.38 173 ASN A C 1
ATOM 1450 O O . ASN A 1 173 ? -4.362 -11.625 -19.558 1.00 97.38 173 ASN A O 1
ATOM 1454 N N . LYS A 1 174 ? -3.775 -11.270 -17.421 1.00 97.44 174 LYS A N 1
ATOM 1455 C CA . LYS A 1 174 ? -4.283 -9.897 -17.333 1.00 97.44 174 LYS A CA 1
ATOM 1456 C C . LYS A 1 174 ? -3.286 -9.010 -16.603 1.00 97.44 174 LYS A C 1
ATOM 1458 O O . LYS A 1 174 ? -2.621 -9.412 -15.653 1.00 97.44 174 LYS A O 1
ATOM 1463 N N . CYS A 1 175 ? -3.240 -7.747 -17.006 1.00 95.44 175 CYS A N 1
ATOM 1464 C CA . CYS A 1 175 ? -2.555 -6.704 -16.263 1.00 95.44 175 CYS A CA 1
ATOM 1465 C C . CYS A 1 175 ? -3.138 -6.614 -14.850 1.00 95.44 175 CYS A C 1
ATOM 1467 O O . CYS A 1 175 ? -4.329 -6.348 -14.681 1.00 95.44 175 CYS A O 1
ATOM 1469 N N . ARG A 1 176 ? -2.292 -6.752 -13.830 1.00 93.31 176 ARG A N 1
ATOM 1470 C CA . ARG A 1 176 ? -2.729 -6.741 -12.428 1.00 93.31 176 ARG A CA 1
ATOM 1471 C C . ARG A 1 176 ? -3.118 -5.367 -11.895 1.00 93.31 176 ARG A C 1
ATOM 1473 O O . ARG A 1 176 ? -3.674 -5.290 -10.806 1.00 93.31 176 ARG A O 1
ATOM 1480 N N . LEU A 1 177 ? -2.868 -4.299 -12.656 1.00 88.75 177 LEU A N 1
ATOM 1481 C CA . LEU A 1 177 ? -3.301 -2.945 -12.303 1.00 88.75 177 LEU A CA 1
ATOM 1482 C C . LEU A 1 177 ? -4.604 -2.527 -12.989 1.00 88.75 177 LEU A C 1
ATOM 1484 O O . LEU A 1 177 ? -5.464 -1.948 -12.338 1.00 88.75 177 LEU A O 1
ATOM 1488 N N . CYS A 1 178 ? -4.755 -2.791 -14.290 1.00 89.19 178 CYS A N 1
ATOM 1489 C CA . CYS A 1 178 ? -5.893 -2.285 -15.070 1.00 89.19 178 CYS A CA 1
ATOM 1490 C C . CYS A 1 178 ? -6.776 -3.370 -15.703 1.00 89.19 178 CYS A C 1
ATOM 1492 O O . CYS A 1 178 ? -7.767 -3.042 -16.344 1.00 89.19 178 CYS A O 1
ATOM 1494 N N . GLY A 1 179 ? -6.410 -4.650 -15.591 1.00 95.31 179 GLY A N 1
ATOM 1495 C CA . GLY A 1 179 ? -7.168 -5.769 -16.158 1.00 95.31 179 GLY A CA 1
ATOM 1496 C C . GLY A 1 179 ? -6.998 -5.994 -17.667 1.00 95.31 179 GLY A C 1
ATOM 1497 O O . GLY A 1 179 ? -7.528 -6.972 -18.190 1.00 95.31 179 GLY A O 1
ATOM 1498 N N . SER A 1 180 ? -6.249 -5.142 -18.380 1.00 95.69 180 SER A N 1
ATOM 1499 C CA . SER A 1 180 ? -5.991 -5.312 -19.820 1.00 95.69 180 SER A CA 1
ATOM 1500 C C . SER A 1 180 ? -5.347 -6.666 -20.130 1.00 95.69 180 SER A C 1
ATOM 1502 O O . SER A 1 180 ? -4.436 -7.085 -19.425 1.00 95.69 180 SER A O 1
ATOM 1504 N N . LYS A 1 181 ? -5.770 -7.308 -21.223 1.00 96.81 181 LYS A N 1
ATOM 1505 C CA . LYS A 1 181 ? -5.175 -8.546 -21.764 1.00 96.81 181 LYS A CA 1
ATOM 1506 C C . LYS A 1 181 ? -4.187 -8.294 -22.913 1.00 96.81 181 LYS A C 1
ATOM 1508 O O . LYS A 1 181 ? -3.659 -9.231 -23.498 1.00 96.81 181 LYS A O 1
ATOM 1513 N N . LYS A 1 182 ? -3.974 -7.030 -23.294 1.00 92.50 182 LYS A N 1
ATOM 1514 C CA . LYS A 1 182 ? -3.166 -6.652 -24.464 1.00 92.50 182 LYS A CA 1
ATOM 1515 C C . LYS A 1 182 ? -1.744 -6.278 -24.050 1.00 92.50 182 LYS A C 1
ATOM 1517 O O . LYS A 1 182 ? -1.565 -5.585 -23.049 1.00 92.50 182 LYS A O 1
ATOM 1522 N N . LYS A 1 183 ? -0.761 -6.665 -24.878 1.00 93.00 183 LYS A N 1
ATOM 1523 C CA . LYS A 1 183 ? 0.667 -6.307 -24.742 1.00 93.00 183 LYS A CA 1
ATOM 1524 C C . LYS A 1 183 ? 1.188 -6.532 -23.315 1.00 93.00 183 LYS A C 1
ATOM 1526 O O . LYS A 1 183 ? 1.611 -5.587 -22.651 1.00 93.00 183 LYS A O 1
ATOM 1531 N N . LEU A 1 184 ? 1.059 -7.765 -22.830 1.00 95.00 184 LEU A N 1
ATOM 1532 C CA . LEU A 1 184 ? 1.456 -8.136 -21.475 1.00 95.00 184 LEU A CA 1
ATOM 1533 C C . LEU A 1 184 ? 2.966 -8.339 -21.376 1.00 95.00 184 LEU A C 1
ATOM 1535 O O . LEU A 1 184 ? 3.579 -8.999 -22.213 1.00 95.00 184 LEU A O 1
ATOM 1539 N N . CYS A 1 185 ? 3.535 -7.800 -20.308 1.00 92.25 185 CYS A N 1
ATOM 1540 C CA . CYS A 1 185 ? 4.931 -7.917 -19.934 1.00 92.25 185 CYS A CA 1
ATOM 1541 C C . CYS A 1 185 ? 5.020 -8.348 -18.471 1.00 92.25 185 CYS A C 1
ATOM 1543 O O . CYS A 1 185 ? 4.156 -8.019 -17.653 1.00 92.25 185 CYS A O 1
ATOM 1545 N N . VAL A 1 186 ? 6.092 -9.058 -18.141 1.00 92.00 186 VAL A N 1
ATOM 1546 C CA . VAL A 1 186 ? 6.452 -9.332 -16.754 1.00 92.00 186 VAL A CA 1
ATOM 1547 C C . VAL A 1 186 ? 7.338 -8.196 -16.256 1.00 92.00 186 VAL A C 1
ATOM 1549 O O . VAL A 1 186 ? 8.328 -7.861 -16.898 1.00 92.00 186 VAL A O 1
ATOM 1552 N N . HIS A 1 187 ? 6.961 -7.617 -15.123 1.00 89.06 187 HIS A N 1
ATOM 1553 C CA . HIS A 1 187 ? 7.656 -6.525 -14.458 1.00 89.06 187 HIS A CA 1
ATOM 1554 C C . HIS A 1 187 ? 8.312 -7.017 -13.169 1.00 89.06 187 HIS A C 1
ATOM 1556 O O . HIS A 1 187 ? 7.653 -7.671 -12.356 1.00 89.06 187 HIS A O 1
ATOM 1562 N N . HIS A 1 188 ? 9.577 -6.658 -12.955 1.00 86.44 188 HIS A N 1
ATOM 1563 C CA . HIS A 1 188 ? 10.256 -6.845 -11.674 1.00 86.44 188 HIS A CA 1
ATOM 1564 C C . HIS A 1 188 ? 9.882 -5.725 -10.703 1.00 86.44 188 HIS A C 1
ATOM 1566 O O . HIS A 1 188 ? 10.146 -4.564 -10.992 1.00 86.44 188 HIS A O 1
ATOM 1572 N N . ILE A 1 189 ? 9.339 -6.063 -9.531 1.00 82.56 189 ILE A N 1
ATOM 1573 C CA . ILE A 1 189 ? 8.974 -5.073 -8.504 1.00 82.56 189 ILE A CA 1
ATOM 1574 C C . ILE A 1 189 ? 10.216 -4.395 -7.921 1.00 82.56 189 ILE A C 1
ATOM 1576 O O . ILE A 1 189 ? 10.300 -3.175 -7.856 1.00 82.56 189 ILE A O 1
ATOM 1580 N N . LYS A 1 190 ? 11.209 -5.185 -7.507 1.00 75.44 190 LYS A N 1
ATOM 1581 C CA . LYS A 1 190 ? 12.564 -4.715 -7.217 1.00 75.44 190 LYS A CA 1
ATOM 1582 C C . LYS A 1 190 ? 13.392 -4.940 -8.478 1.00 75.44 190 LYS A C 1
ATOM 1584 O O . LYS A 1 190 ? 13.550 -6.094 -8.883 1.00 75.44 190 LYS A O 1
ATOM 1589 N N . PRO A 1 191 ? 13.938 -3.889 -9.100 1.00 73.12 191 PRO A N 1
ATOM 1590 C CA . PRO A 1 191 ? 14.698 -4.045 -10.332 1.00 73.12 191 PRO A CA 1
ATOM 1591 C C . PRO A 1 191 ? 15.940 -4.919 -10.135 1.00 73.12 191 PRO A C 1
ATOM 1593 O O . PRO A 1 191 ? 16.591 -4.850 -9.088 1.00 73.12 191 PRO A O 1
ATOM 1596 N N . ILE A 1 192 ? 16.332 -5.671 -11.169 1.00 70.88 192 ILE A N 1
ATOM 1597 C CA . ILE A 1 192 ? 17.551 -6.503 -11.150 1.00 70.88 192 ILE A CA 1
ATOM 1598 C C . ILE A 1 192 ? 18.795 -5.666 -10.828 1.00 70.88 192 ILE A C 1
ATOM 1600 O O . ILE A 1 192 ? 19.599 -6.047 -9.981 1.00 70.88 192 ILE A O 1
ATOM 1604 N N . SER A 1 193 ? 18.903 -4.457 -11.393 1.00 61.44 193 SER A N 1
ATOM 1605 C CA . SER A 1 193 ? 20.012 -3.530 -11.112 1.00 61.44 193 SER A CA 1
ATOM 1606 C C . SER A 1 193 ? 20.124 -3.116 -9.637 1.00 61.44 193 SER A C 1
ATOM 1608 O O . SER A 1 193 ? 21.140 -2.558 -9.232 1.00 61.44 193 SER A O 1
ATOM 1610 N N . PHE A 1 194 ? 19.087 -3.369 -8.833 1.00 59.09 194 PHE A N 1
ATOM 1611 C CA . PHE A 1 194 ? 19.034 -3.101 -7.396 1.00 59.09 194 PHE A CA 1
ATOM 1612 C C . PHE A 1 194 ? 18.971 -4.376 -6.548 1.00 59.09 194 PHE A C 1
ATOM 1614 O O . PHE A 1 194 ? 18.591 -4.313 -5.377 1.00 59.09 194 PHE A O 1
ATOM 1621 N N . GLY A 1 195 ? 19.363 -5.522 -7.112 1.00 65.31 195 GLY A N 1
ATOM 1622 C CA . GLY A 1 195 ? 19.383 -6.812 -6.422 1.00 65.31 195 GLY A CA 1
ATOM 1623 C C . GLY A 1 195 ? 17.996 -7.434 -6.272 1.00 65.31 195 GLY A C 1
ATOM 1624 O O . GLY A 1 195 ? 17.707 -8.057 -5.250 1.00 65.31 195 GLY A O 1
ATOM 1625 N N . GLY A 1 196 ? 17.096 -7.178 -7.222 1.00 72.50 196 GLY A N 1
ATOM 1626 C CA . GLY A 1 196 ? 15.886 -7.976 -7.391 1.00 72.50 196 GLY A CA 1
ATOM 1627 C C . GLY A 1 196 ? 16.209 -9.368 -7.924 1.00 72.50 196 GLY A C 1
ATOM 1628 O O . GLY A 1 196 ? 17.174 -9.532 -8.664 1.00 72.50 196 GLY A O 1
ATOM 1629 N N . SER A 1 197 ? 15.402 -10.362 -7.559 1.00 80.12 197 SER A N 1
ATOM 1630 C CA . SER A 1 197 ? 15.501 -11.724 -8.094 1.00 80.12 197 SER A CA 1
ATOM 1631 C C . SER A 1 197 ? 14.562 -11.925 -9.289 1.00 80.12 197 SER A C 1
ATOM 1633 O O . SER A 1 197 ? 13.653 -11.128 -9.525 1.00 80.12 197 SER A O 1
ATOM 1635 N N . HIS A 1 198 ? 14.739 -13.022 -10.023 1.00 84.00 198 HIS A N 1
ATOM 1636 C CA . HIS A 1 198 ? 13.795 -13.471 -11.053 1.00 84.00 198 HIS A CA 1
ATOM 1637 C C . HIS A 1 198 ? 12.665 -14.348 -10.485 1.00 84.00 198 HIS A C 1
ATOM 1639 O O . HIS A 1 198 ? 11.920 -14.947 -11.250 1.00 84.00 198 HIS A O 1
ATOM 1645 N N . SER A 1 199 ? 12.517 -14.450 -9.159 1.00 88.00 199 SER A N 1
ATOM 1646 C CA . SER A 1 199 ? 11.491 -15.309 -8.560 1.00 88.00 199 SER A CA 1
ATOM 1647 C C . SER A 1 199 ? 10.092 -14.725 -8.747 1.00 88.00 199 SER A C 1
ATOM 1649 O O . SER A 1 199 ? 9.917 -13.508 -8.778 1.00 88.00 199 SER A O 1
ATOM 1651 N N . LEU A 1 200 ? 9.059 -15.574 -8.792 1.00 89.44 200 LEU A N 1
ATOM 1652 C CA . LEU A 1 200 ? 7.659 -15.135 -8.930 1.00 89.44 200 LEU A CA 1
ATOM 1653 C C . LEU A 1 200 ? 7.239 -14.100 -7.871 1.00 89.44 200 LEU A C 1
ATOM 1655 O O . LEU A 1 200 ? 6.428 -13.217 -8.152 1.00 89.44 200 LEU A O 1
ATOM 1659 N N . ARG A 1 201 ? 7.857 -14.146 -6.684 1.00 88.81 201 ARG A N 1
ATOM 1660 C CA . ARG A 1 201 ? 7.657 -13.183 -5.589 1.00 88.81 201 ARG A CA 1
ATOM 1661 C C . ARG A 1 201 ? 8.205 -11.784 -5.881 1.00 88.81 201 ARG A C 1
ATOM 1663 O O . ARG A 1 201 ? 7.910 -10.861 -5.134 1.00 88.81 201 ARG A O 1
ATOM 1670 N N . ASN A 1 202 ? 8.991 -11.611 -6.935 1.00 86.38 202 ASN A N 1
ATOM 1671 C CA . ASN A 1 202 ? 9.451 -10.314 -7.421 1.00 86.38 202 ASN A CA 1
ATOM 1672 C C . ASN A 1 202 ? 8.825 -9.939 -8.776 1.00 86.38 202 ASN A C 1
ATOM 1674 O O . ASN A 1 202 ? 9.154 -8.891 -9.321 1.00 86.38 202 ASN A O 1
ATOM 1678 N N . LEU A 1 203 ? 7.934 -10.765 -9.331 1.00 90.81 203 LEU A N 1
ATOM 1679 C CA . LEU A 1 203 ? 7.392 -10.582 -10.677 1.00 90.81 203 LEU A CA 1
ATOM 1680 C C . LEU A 1 203 ? 5.891 -10.310 -10.662 1.00 90.81 203 LEU A C 1
ATOM 1682 O O . LEU A 1 203 ? 5.140 -10.938 -9.915 1.00 90.81 203 LEU A O 1
ATOM 1686 N N . ILE A 1 204 ? 5.437 -9.422 -11.544 1.00 93.38 204 ILE A N 1
ATOM 1687 C CA . ILE A 1 204 ? 4.014 -9.165 -11.786 1.00 93.38 204 ILE A CA 1
ATOM 1688 C C . ILE A 1 204 ? 3.712 -8.945 -13.267 1.00 93.38 204 ILE A C 1
ATOM 1690 O O . ILE A 1 204 ? 4.507 -8.357 -13.995 1.00 93.38 204 ILE A O 1
ATOM 1694 N N . THR A 1 205 ? 2.536 -9.370 -13.711 1.00 96.00 205 THR A N 1
ATOM 1695 C CA . THR A 1 205 ? 2.044 -9.149 -15.072 1.00 96.00 205 THR A CA 1
ATOM 1696 C C . THR A 1 205 ? 1.412 -7.768 -15.209 1.00 96.00 205 THR A C 1
ATOM 1698 O O . THR A 1 205 ? 0.425 -7.452 -14.538 1.00 96.00 205 THR A O 1
ATOM 1701 N N . LEU A 1 206 ? 1.932 -6.951 -16.125 1.00 93.88 206 LEU A N 1
ATOM 1702 C CA . LEU A 1 206 ? 1.409 -5.624 -16.470 1.00 93.88 206 LEU A CA 1
ATOM 1703 C C . LEU A 1 206 ? 1.226 -5.497 -17.984 1.00 93.88 206 LEU A C 1
ATOM 1705 O O . LEU A 1 206 ? 1.963 -6.101 -18.753 1.00 93.88 206 LEU A O 1
ATOM 1709 N N . CYS A 1 207 ? 0.278 -4.675 -18.439 1.00 93.19 207 CYS A N 1
ATOM 1710 C CA . CYS A 1 207 ? 0.278 -4.239 -19.836 1.00 93.19 207 CYS A CA 1
ATOM 1711 C C . CYS A 1 207 ? 1.396 -3.215 -20.072 1.00 93.19 207 CYS A C 1
ATOM 1713 O O . CYS A 1 207 ? 1.839 -2.559 -19.128 1.00 93.19 207 CYS A O 1
ATOM 1715 N N . TYR A 1 208 ? 1.793 -3.025 -21.329 1.00 89.00 208 TYR A N 1
ATOM 1716 C CA . TYR A 1 208 ? 2.814 -2.056 -21.740 1.00 89.00 208 TYR A CA 1
ATOM 1717 C C . TYR A 1 208 ? 2.654 -0.664 -21.095 1.00 89.00 208 TYR A C 1
ATOM 1719 O O . TYR A 1 208 ? 3.610 -0.126 -20.538 1.00 89.00 208 TYR A O 1
ATOM 1727 N N . ASP A 1 209 ? 1.439 -0.105 -21.087 1.00 82.75 209 ASP A N 1
ATOM 1728 C CA . ASP A 1 209 ? 1.195 1.239 -20.542 1.00 82.75 209 ASP A CA 1
ATOM 1729 C C . ASP A 1 209 ? 1.388 1.300 -19.022 1.00 82.75 209 ASP A C 1
ATOM 1731 O O . ASP A 1 209 ? 1.954 2.256 -18.489 1.00 82.75 209 ASP A O 1
ATOM 1735 N N . CYS A 1 210 ? 0.923 0.273 -18.306 1.00 84.00 210 CYS A N 1
ATOM 1736 C CA . CYS A 1 210 ? 1.125 0.158 -16.865 1.00 84.00 210 CYS A CA 1
ATOM 1737 C C . CYS A 1 210 ? 2.595 -0.108 -16.534 1.00 84.00 210 CYS A C 1
ATOM 1739 O O . CYS A 1 210 ? 3.107 0.493 -15.594 1.00 84.00 210 CYS A O 1
ATOM 1741 N N . HIS A 1 211 ? 3.265 -0.954 -17.316 1.00 84.81 211 HIS A N 1
ATOM 1742 C CA . HIS A 1 211 ? 4.681 -1.277 -17.170 1.00 84.81 211 HIS A CA 1
ATOM 1743 C C . HIS A 1 211 ? 5.543 -0.019 -17.257 1.00 84.8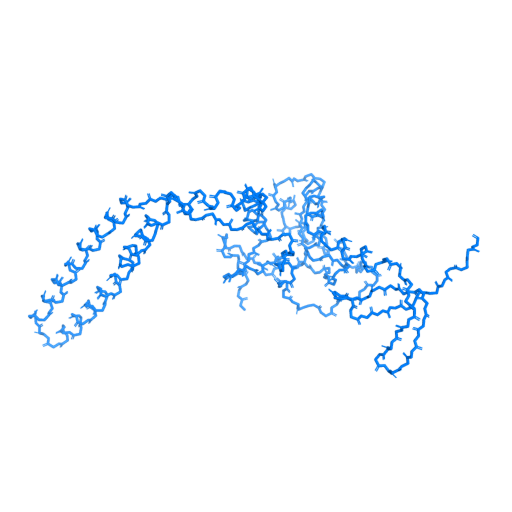1 211 HIS A C 1
ATOM 1745 O O . HIS A 1 211 ? 6.248 0.310 -16.306 1.00 84.81 211 HIS A O 1
ATOM 1751 N N . LYS A 1 212 ? 5.385 0.751 -18.341 1.00 74.12 212 LYS A N 1
ATOM 1752 C CA . LYS A 1 212 ? 6.116 2.003 -18.572 1.00 74.12 212 LYS A CA 1
ATOM 1753 C C . LYS A 1 212 ? 5.917 3.008 -17.436 1.00 74.12 212 LYS A C 1
ATOM 1755 O O . LYS A 1 212 ? 6.858 3.684 -17.028 1.00 74.12 212 LYS A O 1
ATOM 1760 N N . LYS A 1 213 ? 4.692 3.107 -16.901 1.00 70.44 213 LYS A N 1
ATOM 1761 C CA . LYS A 1 213 ? 4.406 3.953 -15.733 1.00 70.44 213 LYS A CA 1
ATOM 1762 C C . LYS A 1 213 ? 5.187 3.479 -14.507 1.00 70.44 213 LYS A C 1
ATOM 1764 O O . LYS A 1 213 ? 5.820 4.307 -13.866 1.00 70.44 213 LYS A O 1
ATOM 1769 N N . GLN A 1 214 ? 5.169 2.185 -14.181 1.00 74.06 214 GLN A N 1
ATOM 1770 C CA . GLN A 1 214 ? 5.882 1.672 -13.001 1.00 74.06 214 GLN A CA 1
ATOM 1771 C C . GLN A 1 214 ? 7.396 1.826 -13.114 1.00 74.06 214 GLN A C 1
ATOM 1773 O O . GLN A 1 214 ? 8.027 2.247 -12.145 1.00 74.06 214 GLN A O 1
ATOM 1778 N N . GLU A 1 215 ? 7.959 1.569 -14.296 1.00 61.53 215 GLU A N 1
ATOM 1779 C CA . GLU A 1 215 ? 9.373 1.826 -14.565 1.00 61.53 215 GLU A CA 1
ATOM 1780 C C . GLU A 1 215 ? 9.727 3.281 -14.260 1.00 61.53 215 GLU A C 1
ATOM 1782 O O . GLU A 1 215 ? 10.697 3.552 -13.566 1.00 61.53 215 GLU A O 1
ATOM 1787 N N . TYR A 1 216 ? 8.902 4.234 -14.686 1.00 47.78 216 TYR A N 1
ATOM 1788 C CA . TYR A 1 216 ? 9.139 5.640 -14.384 1.00 47.78 216 TYR A CA 1
ATOM 1789 C C . TYR A 1 216 ? 8.975 5.961 -12.886 1.00 47.78 216 TYR A C 1
ATOM 1791 O O . TYR A 1 216 ? 9.895 6.496 -12.274 1.00 47.78 216 TYR A O 1
ATOM 1799 N N . TYR A 1 217 ? 7.848 5.591 -12.265 1.00 50.44 217 TYR A N 1
ATOM 1800 C CA . TYR A 1 217 ? 7.530 5.948 -10.873 1.00 50.44 217 TYR A CA 1
ATOM 1801 C C . TYR A 1 217 ? 8.479 5.329 -9.839 1.00 50.44 217 TYR A C 1
ATOM 1803 O O . TYR A 1 217 ? 8.838 5.996 -8.871 1.00 50.44 217 TYR A O 1
ATOM 1811 N N . GLN A 1 218 ? 8.886 4.069 -10.012 1.00 54.47 218 GLN A N 1
ATOM 1812 C CA . GLN A 1 218 ? 9.748 3.384 -9.040 1.00 54.47 218 GLN A CA 1
ATOM 1813 C C . GLN A 1 218 ? 11.231 3.548 -9.350 1.00 54.47 218 GLN A C 1
ATOM 1815 O O . GLN A 1 218 ? 12.053 3.488 -8.434 1.00 54.47 218 GLN A O 1
ATOM 1820 N N . HIS A 1 219 ? 11.592 3.783 -10.615 1.00 50.34 219 HIS A N 1
ATOM 1821 C CA . HIS A 1 219 ? 12.990 3.961 -10.963 1.00 50.34 219 HIS A CA 1
ATOM 1822 C C . HIS A 1 219 ? 13.441 5.412 -10.959 1.00 50.34 219 HIS A C 1
ATOM 1824 O O . HIS A 1 219 ? 14.638 5.600 -11.040 1.00 50.34 219 HIS A O 1
ATOM 1830 N N . GLN A 1 220 ? 12.599 6.441 -10.849 1.00 45.94 220 GLN A N 1
ATOM 1831 C CA . GLN A 1 220 ? 13.086 7.826 -10.960 1.00 45.94 220 GLN A CA 1
ATOM 1832 C C . GLN A 1 220 ? 14.217 8.149 -9.961 1.00 45.94 220 GLN A C 1
ATOM 1834 O O . GLN A 1 220 ? 15.297 8.582 -10.363 1.00 45.94 220 GLN A O 1
ATOM 1839 N N . GLU A 1 221 ? 14.043 7.824 -8.677 1.00 49.41 221 GLU A N 1
ATOM 1840 C CA . GLU A 1 221 ? 15.102 8.015 -7.673 1.00 49.41 221 GLU A CA 1
ATOM 1841 C C . GLU A 1 221 ? 16.282 7.057 -7.861 1.00 49.41 221 GLU A C 1
ATOM 1843 O O . GLU A 1 221 ? 17.439 7.425 -7.664 1.00 49.41 221 GLU A O 1
ATOM 1848 N N . LEU A 1 222 ? 16.003 5.826 -8.285 1.00 49.62 222 LEU A N 1
ATOM 1849 C CA . LEU A 1 222 ? 17.007 4.798 -8.545 1.00 49.62 222 LEU A CA 1
ATOM 1850 C C . LEU A 1 222 ? 17.852 5.113 -9.796 1.00 49.62 222 LEU A C 1
ATOM 1852 O O . LEU A 1 222 ? 19.047 4.834 -9.828 1.00 49.62 222 LEU A O 1
ATOM 1856 N N . ILE A 1 223 ? 17.258 5.729 -10.815 1.00 47.53 223 ILE A N 1
ATOM 1857 C CA . ILE A 1 223 ? 17.878 6.251 -12.034 1.00 47.53 223 ILE A CA 1
ATOM 1858 C C . ILE A 1 223 ? 18.765 7.422 -11.652 1.00 47.53 223 ILE A C 1
ATOM 1860 O O . ILE A 1 223 ? 19.922 7.450 -12.057 1.00 47.53 223 ILE A O 1
ATOM 1864 N N . GLU A 1 224 ? 18.285 8.348 -10.823 1.00 54.94 224 GLU A N 1
ATOM 1865 C CA . GLU A 1 224 ? 19.125 9.426 -10.307 1.00 54.94 224 GLU A CA 1
ATOM 1866 C C . GLU A 1 224 ? 20.303 8.904 -9.478 1.00 54.94 224 GLU A C 1
ATOM 1868 O O . GLU A 1 224 ? 21.425 9.388 -9.640 1.00 54.94 224 GLU A O 1
ATOM 1873 N N . GLU A 1 225 ? 20.087 7.921 -8.599 1.00 52.78 225 GLU A N 1
ATOM 1874 C CA . GLU A 1 225 ? 21.156 7.277 -7.829 1.00 52.78 225 GLU A CA 1
ATOM 1875 C C . GLU A 1 225 ? 22.137 6.526 -8.743 1.00 52.78 225 GLU A C 1
ATOM 1877 O O . GLU A 1 225 ? 23.348 6.655 -8.558 1.00 52.78 225 GLU A O 1
ATOM 1882 N N . ASN A 1 226 ? 21.656 5.837 -9.780 1.00 49.78 226 ASN A N 1
ATOM 1883 C CA . ASN A 1 226 ? 22.492 5.184 -10.790 1.00 49.78 226 ASN A CA 1
ATOM 1884 C C . ASN A 1 226 ? 23.285 6.188 -11.629 1.00 49.78 226 ASN A C 1
ATOM 1886 O O . ASN A 1 226 ? 24.468 5.965 -11.866 1.00 49.78 226 ASN A O 1
ATOM 1890 N N . ILE A 1 227 ? 22.686 7.308 -12.038 1.00 55.59 227 ILE A N 1
ATOM 1891 C CA . ILE A 1 227 ? 23.370 8.403 -12.740 1.00 55.59 227 ILE A CA 1
ATOM 1892 C C . ILE A 1 227 ? 24.446 9.007 -11.830 1.00 55.59 227 ILE A C 1
ATOM 1894 O O . ILE A 1 227 ? 25.573 9.240 -12.260 1.00 55.59 227 ILE A O 1
ATOM 1898 N N . LYS A 1 228 ? 24.145 9.234 -10.547 1.00 59.09 228 LYS A N 1
ATOM 1899 C CA . LYS A 1 228 ? 25.129 9.709 -9.556 1.00 59.09 228 LYS A CA 1
ATOM 1900 C C . LYS A 1 228 ? 26.253 8.686 -9.334 1.00 59.09 228 LYS A C 1
ATOM 1902 O O . LYS A 1 228 ? 27.402 9.084 -9.158 1.00 59.09 228 LYS A O 1
ATOM 1907 N N . ALA A 1 229 ? 25.947 7.389 -9.359 1.00 53.69 229 ALA A N 1
ATOM 1908 C CA . ALA A 1 229 ? 26.923 6.305 -9.226 1.00 53.69 229 ALA A CA 1
ATOM 1909 C C . ALA A 1 229 ? 27.774 6.103 -10.493 1.00 53.69 229 ALA A C 1
ATOM 1911 O O . ALA A 1 229 ? 28.948 5.744 -10.405 1.00 53.69 229 ALA A O 1
ATOM 1912 N N . SER A 1 230 ? 27.213 6.353 -11.677 1.00 54.75 230 SER A N 1
ATOM 1913 C CA . SER A 1 230 ? 27.898 6.208 -12.966 1.00 54.75 230 SER A CA 1
ATOM 1914 C C . SER A 1 230 ? 28.716 7.440 -13.359 1.00 54.75 230 SER A C 1
ATOM 1916 O O . SER A 1 230 ? 29.667 7.309 -14.135 1.00 54.75 230 SER A O 1
ATOM 1918 N N . LYS A 1 231 ? 28.411 8.617 -12.791 1.00 63.12 231 LYS A N 1
ATOM 1919 C CA . LYS A 1 231 ? 29.197 9.845 -12.973 1.00 63.12 231 LYS A CA 1
ATOM 1920 C C . LYS A 1 231 ? 30.650 9.650 -12.522 1.00 63.12 231 LYS A C 1
ATOM 1922 O O . LYS A 1 231 ? 30.940 9.139 -11.437 1.00 63.12 231 LYS A O 1
ATOM 1927 N N . LYS A 1 232 ? 31.571 10.082 -13.388 1.00 69.06 232 LYS A N 1
ATOM 1928 C CA . LYS A 1 232 ? 33.013 10.130 -13.122 1.00 69.06 232 LYS A CA 1
ATOM 1929 C C . LYS A 1 232 ? 33.338 11.452 -12.432 1.00 69.06 232 LYS A C 1
ATOM 1931 O O . LYS A 1 232 ? 32.974 12.509 -12.934 1.00 69.06 232 LYS A O 1
ATOM 1936 N N . TYR A 1 233 ? 34.065 11.388 -11.327 1.00 63.69 233 TYR A N 1
ATOM 1937 C CA . TYR A 1 233 ? 34.536 12.552 -10.584 1.00 63.69 233 TYR A CA 1
ATOM 1938 C C . TYR A 1 233 ? 36.060 12.504 -10.491 1.00 63.69 233 TYR A C 1
ATOM 1940 O O . TYR A 1 233 ? 36.634 11.424 -10.332 1.00 63.69 233 TYR A O 1
ATOM 1948 N N . TRP A 1 234 ? 36.719 13.656 -10.615 1.00 69.06 234 TRP A N 1
ATOM 1949 C CA . TRP A 1 234 ? 38.130 13.776 -10.255 1.00 69.06 234 TRP A CA 1
ATOM 1950 C C . TRP A 1 234 ? 38.249 13.836 -8.734 1.00 69.06 234 TRP A C 1
ATOM 1952 O O . TRP A 1 234 ? 37.542 14.604 -8.085 1.00 69.06 234 TRP A O 1
ATOM 1962 N N . VAL A 1 235 ? 39.126 13.013 -8.172 1.00 66.75 235 VAL A N 1
ATOM 1963 C CA . VAL A 1 235 ? 39.410 12.984 -6.739 1.00 66.75 235 VAL A CA 1
ATOM 1964 C C . VAL A 1 235 ? 40.889 13.309 -6.564 1.00 66.75 235 VAL A C 1
ATOM 1966 O O . VAL A 1 235 ? 41.743 12.539 -7.010 1.00 66.75 235 VAL A O 1
ATOM 1969 N N . GLY A 1 236 ? 41.166 14.477 -5.975 1.00 61.53 236 GLY A N 1
ATOM 1970 C CA . GLY A 1 236 ? 42.521 15.006 -5.794 1.00 61.53 236 GLY A CA 1
ATOM 1971 C C . GLY A 1 236 ? 43.341 14.183 -4.806 1.00 61.53 236 GLY A C 1
ATOM 1972 O O . GLY A 1 236 ? 44.429 13.735 -5.148 1.00 61.53 236 GLY A O 1
ATOM 1973 N N . GLU A 1 237 ? 42.782 13.895 -3.631 1.00 73.62 237 GLU A N 1
ATOM 1974 C CA . GLU A 1 237 ? 43.436 13.082 -2.609 1.00 73.62 237 GLU A CA 1
ATOM 1975 C C . GLU A 1 237 ? 42.388 12.262 -1.846 1.00 73.62 237 GLU A C 1
ATOM 1977 O O . GLU A 1 237 ? 41.429 12.804 -1.296 1.00 73.62 237 GLU A O 1
ATOM 1982 N N . TYR A 1 238 ? 42.516 10.933 -1.863 1.00 69.19 238 TYR A N 1
ATOM 1983 C CA . TYR A 1 238 ? 41.605 10.029 -1.161 1.00 69.19 238 TYR A CA 1
ATOM 1984 C C . TYR A 1 238 ? 42.368 8.937 -0.426 1.00 69.19 238 TYR A C 1
ATOM 1986 O O . TYR A 1 238 ? 43.081 8.144 -1.043 1.00 69.19 238 TYR A O 1
ATOM 1994 N N . LYS A 1 239 ? 42.158 8.860 0.890 1.00 74.81 239 LYS A N 1
ATOM 1995 C CA . LYS A 1 239 ? 42.680 7.792 1.741 1.00 74.81 239 LYS A CA 1
ATOM 1996 C C . LYS A 1 239 ? 41.716 6.606 1.731 1.00 74.81 239 LYS A C 1
ATOM 1998 O O . LYS A 1 239 ? 40.587 6.691 2.215 1.00 74.81 239 LYS A O 1
ATOM 2003 N N . LYS A 1 240 ? 42.155 5.493 1.151 1.00 64.25 240 LYS A N 1
ATOM 2004 C CA . LYS A 1 240 ? 41.430 4.218 1.159 1.00 64.25 240 LYS A CA 1
ATOM 2005 C C . LYS A 1 240 ? 41.383 3.619 2.570 1.00 64.25 240 LYS A C 1
ATOM 2007 O O . LYS A 1 240 ? 42.162 3.983 3.447 1.00 64.25 240 LYS A O 1
ATOM 2012 N N . LYS A 1 241 ? 40.494 2.638 2.768 1.00 60.97 241 LYS A N 1
ATOM 2013 C CA . LYS A 1 241 ? 40.371 1.887 4.033 1.00 60.97 241 LYS A CA 1
ATOM 2014 C C . LYS A 1 241 ? 41.652 1.146 4.439 1.00 60.97 241 LYS A C 1
ATOM 2016 O O . LYS A 1 241 ? 41.865 0.940 5.622 1.00 60.97 241 LYS A O 1
ATOM 2021 N N . ASP A 1 242 ? 42.491 0.777 3.472 1.00 75.56 242 ASP A N 1
ATOM 2022 C CA . ASP A 1 242 ? 43.808 0.161 3.686 1.00 75.56 242 ASP A CA 1
ATOM 2023 C C . ASP A 1 242 ? 44.917 1.194 3.983 1.00 75.56 242 ASP A C 1
ATOM 2025 O O . ASP A 1 242 ? 46.095 0.855 3.998 1.00 75.56 242 ASP A O 1
ATOM 2029 N N . GLY A 1 243 ? 44.559 2.468 4.181 1.00 74.94 243 GLY A N 1
ATOM 2030 C CA . GLY A 1 243 ? 45.483 3.557 4.491 1.00 74.94 243 GLY A CA 1
ATOM 2031 C C . GLY A 1 243 ? 46.163 4.193 3.276 1.00 74.94 243 GLY A C 1
ATOM 2032 O O . GLY A 1 243 ? 46.762 5.257 3.428 1.00 74.94 243 GLY A O 1
ATOM 2033 N N . LYS A 1 244 ? 46.042 3.615 2.072 1.00 75.75 244 LYS A N 1
ATOM 2034 C CA . LYS A 1 244 ? 46.699 4.135 0.861 1.00 75.75 244 LYS A CA 1
ATOM 2035 C C . LYS A 1 244 ? 46.032 5.408 0.354 1.00 75.75 244 LYS A C 1
ATOM 2037 O O . LYS A 1 244 ? 44.817 5.442 0.152 1.00 75.75 244 LYS A O 1
ATOM 2042 N N . ILE A 1 245 ? 46.844 6.418 0.065 1.00 79.19 245 ILE A N 1
ATOM 2043 C CA . ILE A 1 245 ? 46.403 7.660 -0.570 1.00 79.19 245 ILE A CA 1
ATOM 2044 C C . ILE A 1 245 ? 46.444 7.485 -2.090 1.00 79.19 245 ILE A C 1
ATOM 2046 O O . ILE A 1 245 ? 47.416 6.974 -2.646 1.00 79.19 245 ILE A O 1
ATOM 2050 N N . VAL A 1 246 ? 45.364 7.857 -2.773 1.00 74.38 246 VAL A N 1
ATOM 2051 C CA . VAL A 1 246 ? 45.239 7.742 -4.231 1.00 74.38 246 VAL A CA 1
ATOM 2052 C C . VAL A 1 246 ? 44.579 8.976 -4.847 1.00 74.38 246 VAL A C 1
ATOM 2054 O O . VAL A 1 246 ? 43.723 9.601 -4.227 1.00 74.38 246 VAL A O 1
ATOM 2057 N N . SER A 1 247 ? 44.918 9.255 -6.110 1.00 76.75 247 SER A N 1
ATOM 2058 C CA . SER A 1 247 ? 44.317 10.312 -6.936 1.00 76.75 247 SER A CA 1
ATOM 2059 C C . SER A 1 247 ? 43.857 9.783 -8.308 1.00 76.75 247 SER A C 1
ATOM 2061 O O . SER A 1 247 ? 44.280 8.703 -8.766 1.00 76.75 247 SER A O 1
ATOM 2063 N N . GLY A 1 248 ? 42.919 10.488 -8.949 1.00 76.44 248 GLY A N 1
ATOM 2064 C CA . GLY A 1 248 ? 42.460 10.213 -10.320 1.00 76.44 248 GLY A CA 1
ATOM 2065 C C . GLY A 1 248 ? 40.942 10.269 -10.519 1.00 76.44 248 GLY A C 1
ATOM 2066 O O . GLY A 1 248 ? 40.205 10.763 -9.671 1.00 76.44 248 GLY A O 1
ATOM 2067 N N . HIS A 1 249 ? 40.455 9.737 -11.646 1.00 72.56 249 HIS A N 1
ATOM 2068 C CA . HIS A 1 249 ? 39.017 9.633 -11.914 1.00 72.56 249 HIS A CA 1
ATOM 2069 C C . HIS A 1 249 ? 38.400 8.395 -11.250 1.00 72.56 249 HIS A C 1
ATOM 2071 O O . HIS A 1 249 ? 38.798 7.252 -11.505 1.00 72.56 249 HIS A O 1
ATOM 2077 N N . TYR A 1 250 ? 37.379 8.628 -10.431 1.00 68.44 250 TYR A N 1
ATOM 2078 C CA . TYR A 1 250 ? 36.634 7.596 -9.716 1.00 68.44 250 TYR A CA 1
ATOM 2079 C C . TYR A 1 250 ? 35.138 7.703 -10.005 1.00 68.44 250 TYR A C 1
ATOM 2081 O O . TYR A 1 250 ? 34.629 8.757 -10.382 1.00 68.44 250 TYR A O 1
ATOM 2089 N N . ARG A 1 251 ? 34.425 6.597 -9.794 1.00 68.31 251 ARG A N 1
ATOM 2090 C CA . ARG A 1 251 ? 32.958 6.561 -9.743 1.00 68.31 251 ARG A CA 1
ATOM 2091 C C . ARG A 1 251 ? 32.494 6.083 -8.369 1.00 68.31 251 ARG A C 1
ATOM 2093 O O . ARG A 1 251 ? 33.191 5.276 -7.740 1.00 68.31 251 ARG A O 1
ATOM 2100 N N . ARG A 1 252 ? 31.337 6.562 -7.907 1.00 62.19 252 ARG A N 1
ATOM 2101 C CA . ARG A 1 252 ? 30.740 6.107 -6.640 1.00 62.19 252 ARG A CA 1
ATOM 2102 C C . ARG A 1 252 ? 30.146 4.712 -6.821 1.00 62.19 252 ARG A C 1
ATOM 2104 O O . ARG A 1 252 ? 29.444 4.456 -7.789 1.00 62.19 252 ARG A O 1
ATOM 2111 N N . VAL A 1 253 ? 30.400 3.812 -5.881 1.00 57.03 253 VAL A N 1
ATOM 2112 C CA . VAL A 1 253 ? 29.801 2.470 -5.842 1.00 57.03 253 VAL A CA 1
ATOM 2113 C C . VAL A 1 253 ? 29.141 2.227 -4.481 1.00 57.03 253 VAL A C 1
ATOM 2115 O O . VAL A 1 253 ? 29.699 2.548 -3.431 1.00 57.03 253 VAL A O 1
ATOM 2118 N N . GLY A 1 254 ? 27.924 1.674 -4.510 1.00 48.97 254 GLY A N 1
ATOM 2119 C CA . GLY A 1 254 ? 27.095 1.373 -3.335 1.00 48.97 254 GLY A CA 1
ATOM 2120 C C . GLY A 1 254 ? 26.047 2.445 -2.993 1.00 48.97 254 GLY A C 1
ATOM 2121 O O . GLY A 1 254 ? 26.241 3.632 -3.253 1.00 48.97 254 GLY A O 1
ATOM 2122 N N . ARG A 1 255 ? 24.953 2.016 -2.340 1.00 43.00 255 ARG A N 1
ATOM 2123 C CA . ARG A 1 255 ? 23.711 2.775 -2.031 1.00 43.00 255 ARG A CA 1
ATOM 2124 C C . ARG A 1 255 ? 23.875 4.087 -1.233 1.00 43.00 255 ARG A C 1
ATOM 2126 O O . ARG A 1 255 ? 22.899 4.791 -1.011 1.00 43.00 255 ARG A O 1
ATOM 2133 N N . LYS A 1 256 ? 25.089 4.429 -0.784 1.00 45.84 256 LYS A N 1
ATOM 2134 C CA . LYS A 1 256 ? 25.405 5.673 -0.049 1.00 45.84 256 LYS A CA 1
ATOM 2135 C C . LYS A 1 256 ? 26.760 6.299 -0.427 1.00 45.84 256 LYS A C 1
ATOM 2137 O O . LYS A 1 256 ? 27.264 7.140 0.304 1.00 45.84 256 LYS A O 1
ATOM 2142 N N . GLY A 1 257 ? 27.382 5.892 -1.540 1.00 48.25 257 GLY A N 1
ATOM 2143 C CA . GLY A 1 257 ? 28.675 6.456 -1.968 1.00 48.25 257 GLY A CA 1
ATOM 2144 C C . GLY A 1 257 ? 29.850 6.150 -1.029 1.00 48.25 257 GLY A C 1
ATOM 2145 O O . GLY A 1 257 ? 30.828 6.889 -1.016 1.00 48.25 257 GLY A O 1
ATOM 2146 N N . ILE A 1 258 ? 29.747 5.073 -0.244 1.00 49.69 258 ILE A N 1
ATOM 2147 C CA . ILE A 1 258 ? 30.750 4.674 0.760 1.00 49.69 258 ILE A CA 1
ATOM 2148 C C . ILE A 1 258 ? 32.032 4.151 0.093 1.00 49.69 258 ILE A C 1
ATOM 2150 O O . ILE A 1 258 ? 33.107 4.187 0.690 1.00 49.69 258 ILE A O 1
ATOM 2154 N N . PHE A 1 259 ? 31.940 3.688 -1.154 1.00 52.59 259 PHE A N 1
ATOM 2155 C CA . PHE A 1 259 ? 33.064 3.119 -1.882 1.00 52.59 259 PHE A CA 1
ATOM 2156 C C . PHE A 1 259 ? 33.305 3.889 -3.182 1.00 52.59 259 PHE A C 1
ATOM 2158 O O . PHE A 1 259 ? 32.371 4.239 -3.905 1.00 52.59 259 PHE A O 1
ATOM 2165 N N . TRP A 1 260 ? 34.575 4.127 -3.501 1.00 60.91 260 TRP A N 1
ATOM 2166 C CA . TRP A 1 260 ? 35.006 4.717 -4.766 1.00 60.91 260 TRP A CA 1
ATOM 2167 C C . TRP A 1 260 ? 35.767 3.667 -5.571 1.00 60.91 260 TRP A C 1
ATOM 2169 O O . TRP A 1 260 ? 36.725 3.070 -5.078 1.00 60.91 260 TRP A O 1
ATOM 2179 N N . ARG A 1 261 ? 35.363 3.434 -6.824 1.00 62.69 261 ARG A N 1
ATOM 2180 C CA . ARG A 1 261 ? 36.078 2.528 -7.738 1.00 62.69 261 ARG A CA 1
ATOM 2181 C C . ARG A 1 261 ? 36.869 3.353 -8.741 1.00 62.69 261 ARG A C 1
ATOM 2183 O O . ARG A 1 261 ? 36.287 4.196 -9.425 1.00 62.69 261 ARG A O 1
ATOM 2190 N N . ARG A 1 262 ? 38.181 3.106 -8.832 1.00 63.94 262 ARG A N 1
ATOM 2191 C CA . ARG A 1 262 ? 39.042 3.748 -9.836 1.00 63.94 262 ARG A CA 1
ATOM 2192 C C . ARG A 1 262 ? 38.568 3.321 -11.217 1.00 63.94 262 ARG A C 1
ATOM 2194 O O . ARG A 1 262 ? 38.377 2.128 -11.452 1.00 63.94 262 ARG A O 1
ATOM 2201 N N . VAL A 1 263 ? 38.381 4.274 -12.118 1.00 66.25 263 VAL A N 1
ATOM 2202 C CA . VAL A 1 263 ? 38.032 3.983 -13.510 1.00 66.25 263 VAL A CA 1
ATOM 2203 C C . VAL A 1 263 ? 39.296 4.190 -14.334 1.00 66.25 263 VAL A C 1
ATOM 2205 O O . VAL A 1 263 ? 39.906 5.256 -14.260 1.00 66.25 263 VAL A O 1
ATOM 2208 N N . LYS A 1 264 ? 39.735 3.172 -15.089 1.00 55.97 264 LYS A N 1
ATOM 2209 C CA . LYS A 1 264 ? 40.819 3.369 -16.062 1.00 55.97 264 LYS A CA 1
ATOM 2210 C C . LYS A 1 264 ? 40.347 4.435 -17.056 1.00 55.97 264 LYS A C 1
ATOM 2212 O O . LYS A 1 264 ? 39.231 4.336 -17.566 1.00 55.97 264 LYS A O 1
ATOM 2217 N N . ARG A 1 265 ? 41.167 5.462 -17.298 1.00 49.75 265 ARG A N 1
ATOM 2218 C CA . ARG A 1 265 ? 40.942 6.406 -18.401 1.00 49.75 265 ARG A CA 1
ATOM 2219 C C . ARG A 1 265 ? 40.884 5.540 -19.664 1.00 49.75 265 ARG A C 1
ATOM 2221 O O . ARG A 1 265 ? 41.843 4.810 -19.917 1.00 49.75 265 ARG A O 1
ATOM 2228 N N . MET A 1 266 ? 39.760 5.525 -20.383 1.00 45.25 266 MET A N 1
ATOM 2229 C CA . MET A 1 266 ? 39.818 5.021 -21.754 1.00 45.25 266 MET A CA 1
ATOM 2230 C C . MET A 1 266 ? 40.813 5.945 -22.451 1.00 45.25 266 MET A C 1
ATOM 2232 O O . MET A 1 266 ? 40.684 7.162 -22.335 1.00 45.25 266 MET A O 1
ATOM 2236 N N . ARG A 1 267 ? 41.880 5.381 -23.023 1.00 44.94 267 ARG A N 1
ATOM 2237 C CA . ARG A 1 267 ? 42.667 6.135 -23.994 1.00 44.94 267 ARG A CA 1
ATOM 2238 C C . ARG A 1 267 ? 41.707 6.370 -25.145 1.00 44.94 267 ARG A C 1
ATOM 2240 O O . ARG A 1 267 ? 41.168 5.386 -25.653 1.00 44.94 267 ARG A O 1
ATOM 2247 N N . ASP A 1 268 ? 41.441 7.634 -25.437 1.00 39.88 268 ASP A N 1
ATOM 2248 C CA . ASP A 1 268 ? 40.670 8.022 -26.606 1.00 39.88 268 ASP A CA 1
ATOM 2249 C C . ASP A 1 268 ? 41.321 7.320 -27.812 1.00 39.88 268 ASP A C 1
ATOM 2251 O O . ASP A 1 268 ? 42.527 7.458 -28.035 1.00 39.88 268 ASP A O 1
ATOM 2255 N N . ARG A 1 269 ? 40.560 6.423 -28.445 1.00 37.53 269 ARG A N 1
ATOM 2256 C CA . ARG A 1 269 ? 40.889 5.821 -29.738 1.00 37.53 269 ARG A CA 1
ATOM 2257 C C . ARG A 1 269 ? 40.174 6.625 -30.802 1.00 37.53 269 ARG A C 1
ATOM 2259 O O . ARG A 1 269 ? 39.006 6.983 -30.531 1.00 37.53 269 ARG A O 1
#

Sequence (269 aa):
MERICHICGRNLQDEPCIRGPKNLLCFPCRYNLDKERSYQFMDCQDYEDRKKEWEKRYKETWKKYCFLQNIAENIPNFIGCLIIIGLFFLLFKKTFFILIASFLALIGFIGQRIIFKKANKYFCPPPLIPPLSKTKPSFLMIVLEDCDKNAHFEGYPPDWDEIKSKCFLRDENKCRLCGSKKKLCVHHIKPISFGGSHSLRNLITLCYDCHKKQEYYQHQELIEENIKASKKYWVGEYKKKDGKIVSGHYRRVGRKGIFWRRVKRMRDR

Foldseek 3Di:
DFQAAPPPRDGCPLAAWAQDPVGIHGPQVVVVVVVVVVVLPDDQVSLVVVLVVCCVPQVVLVVLLVVLVVVLVCLVVVLVVLCVVLVVVVVVVNVVSVVVSVVVSVVSVVVSVVSNVVSVVSDDDDRRDRRPDPPDPPRLVDDPPPPDPPLDDPDDDPCLVVLFVVQCVVQVCAAPHPRDNPQKDKAFQQDSVRRTDSGSNRIHIHHPVVRVVSCCPVCVVVVVQVVQQPDWDWDDWDQDPVRDIDTDIWGQDDPPSPDTDHDPPPPDD

Secondary structure (DSSP, 8-state):
---B-TTT--B-TTS-EEE-SSSEEEHHHHHHHHHHHHTT---HHHHHHHHHHHHHHHHHHHHHHHHHHHHHHHHHHHHHHHHHHHHHHHTTT-HHHHHHHHHHHHHHHHHHHHHHHHHHHT--PPPPPPP--SS--GGGSS-S----TT---SS--TTHHHHHHHHHHHTTTS-TTT---SSEEEEESS-GGGT--SSGGGEEEEEHHHHHHHHHHHHHHHHHHHHHHH-EEEEEEEE-TTS-EEEEEEEEESTTS-EEEEPPPPPP-

Radius of gyration: 28.6 Å; chains: 1; bounding box: 75×51×75 Å